Protein AF-A0A7J4QV18-F1 (afdb_monomer)

Nearest PDB structures (foldseek):
  6n0a-assembly2_B  TM=4.875E-01  e=1.763E+00  Streptococcus pyogenes
  4hpk-assembly1_B  TM=3.446E-01  e=7.346E-01  Hathewaya histolytica
  8f70-assembly1_A  TM=4.563E-01  e=3.105E+00  Streptococcus pyogenes
  6s0f-assembly1_B  TM=2.489E-01  e=6.628E-01  uncultured bacterium pG7
  6p1g-assembly2_B  TM=2.382E-01  e=7.735E-01  Methylosinus trichosporium OB3b

Sequence (267 aa):
MRVNTTLVALMMITTVLLSPAALAEAQNDGSTQTITNSETWSSDASLDGDVIISDGGVLTIDGIISVETGSTITIQEGGNLVLNSELNSADLTNELFMEVYNGTTIQPYFNGLTDTGTMRINMAKEYFSSMEVNVSVGGTNITWTGEDYIDYSVEFQDAAIDVNFSGFWLFPVWIDSIQAFDSNGVIYTLDADEWIHSNGVLKTEETGAAFTINVEGELNSIGGTISGADISCSGSCSFENSTLSWSAPINVNDGAMLAMETSIING

Foldseek 3Di:
DPDPPVVVVVVVVVVVVPDPDPADAADDDQEEDEFAEEHEHQEEEEHHHEYEFDAHGEYEYNYAYAYAFAYEYEAAANGEYEYAEEAAHNPDDPQKKKWADAFKKKWDFDAPDAAWWKKKWFWPDADAQQQFKWKDWPNDTDTDRRDRMDIDTDGHDRGTIIIHIHDDDDDIIITRWMWTQHPVRDIDIDGPPRIDMDRIDMDDPDPAARYEYHANYYYHYACYEYERYAAEFNAEYAHAVYEYANYDDHHYDPPYYYYYHVYYYHD

Structure (mmCIF, N/CA/C/O backbone):
data_AF-A0A7J4QV18-F1
#
_entry.id   AF-A0A7J4QV18-F1
#
loop_
_atom_site.group_PDB
_atom_site.id
_atom_site.type_symbol
_atom_site.label_atom_id
_atom_site.label_alt_id
_atom_site.label_comp_id
_atom_site.label_asym_id
_atom_site.label_entity_id
_atom_site.label_seq_id
_atom_site.pdbx_PDB_ins_code
_atom_site.Cartn_x
_atom_site.Cartn_y
_atom_site.Cartn_z
_atom_site.occupancy
_atom_site.B_iso_or_equiv
_atom_site.auth_seq_id
_atom_site.auth_comp_id
_atom_site.auth_asym_id
_atom_site.auth_atom_id
_atom_site.pdbx_PDB_model_num
ATOM 1 N N . MET A 1 1 ? -68.434 22.721 13.806 1.00 46.19 1 MET A N 1
ATOM 2 C CA . MET A 1 1 ? -67.480 21.654 13.437 1.00 46.19 1 MET A CA 1
ATOM 3 C C . MET A 1 1 ? -66.446 21.535 14.545 1.00 46.19 1 MET A C 1
ATOM 5 O O . MET A 1 1 ? -65.623 22.426 14.682 1.00 46.19 1 MET A O 1
ATOM 9 N N . ARG A 1 2 ? -66.542 20.508 15.398 1.00 50.12 2 ARG A N 1
ATOM 10 C CA . ARG A 1 2 ? -65.481 20.167 16.356 1.00 50.12 2 ARG A CA 1
ATOM 11 C C . ARG A 1 2 ? -64.507 19.260 15.612 1.00 50.12 2 ARG A C 1
ATOM 13 O O . ARG A 1 2 ? -64.879 18.148 15.258 1.00 50.12 2 ARG A O 1
ATOM 20 N N . VAL A 1 3 ? -63.320 19.767 15.297 1.00 49.97 3 VAL A N 1
ATOM 21 C CA . VAL A 1 3 ? -62.236 18.945 14.752 1.00 49.97 3 VAL A CA 1
ATOM 22 C C . VAL A 1 3 ? -61.854 17.948 15.848 1.00 49.97 3 VAL A C 1
ATOM 24 O O . VAL A 1 3 ? -61.528 18.361 16.960 1.00 49.97 3 VAL A O 1
ATOM 27 N N . ASN A 1 4 ? -61.987 16.650 15.566 1.00 50.72 4 ASN A N 1
ATOM 28 C CA . ASN A 1 4 ? -61.616 15.569 16.480 1.00 50.72 4 ASN A CA 1
ATOM 29 C C . ASN A 1 4 ? -60.098 15.609 16.707 1.00 50.72 4 ASN A C 1
ATOM 31 O O . ASN A 1 4 ? -59.326 15.049 15.931 1.00 50.72 4 ASN A O 1
ATOM 35 N N . THR A 1 5 ? -59.676 16.267 17.783 1.00 56.72 5 THR A N 1
ATOM 36 C CA . THR A 1 5 ? -58.284 16.339 18.256 1.00 56.72 5 THR A CA 1
ATOM 37 C C . THR A 1 5 ? -57.665 14.959 18.496 1.00 56.72 5 THR A C 1
ATOM 39 O O . THR A 1 5 ? -56.456 14.796 18.374 1.00 56.72 5 THR A O 1
ATOM 42 N N . THR A 1 6 ? -58.490 13.940 18.748 1.00 56.38 6 THR A N 1
ATOM 43 C CA . THR A 1 6 ? -58.079 12.537 18.886 1.00 56.38 6 THR A CA 1
ATOM 44 C C . THR A 1 6 ? -57.577 11.909 17.584 1.00 56.38 6 THR A C 1
ATOM 46 O O . THR A 1 6 ? -56.671 11.084 17.630 1.00 56.38 6 THR A O 1
ATOM 49 N N . LEU A 1 7 ? -58.108 12.309 16.424 1.00 55.25 7 LEU A N 1
ATOM 50 C CA . LEU A 1 7 ? -57.693 11.751 15.132 1.00 55.25 7 LEU A CA 1
ATOM 51 C C . LEU A 1 7 ? -56.330 12.310 14.692 1.00 55.25 7 LEU A C 1
ATOM 53 O O . LEU A 1 7 ? -55.505 11.57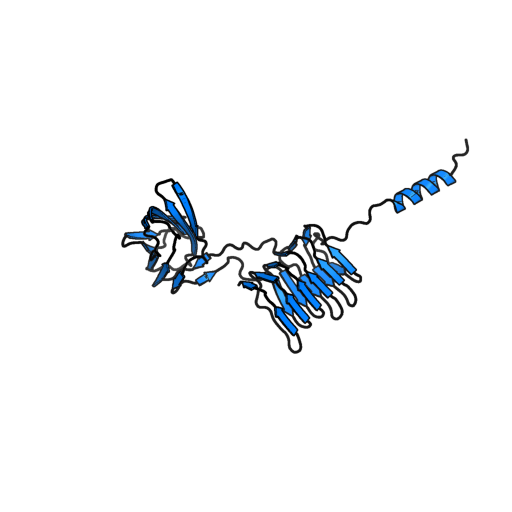5 14.164 1.00 55.25 7 LEU A O 1
ATOM 57 N N . VAL A 1 8 ? -56.073 13.592 14.976 1.00 59.34 8 VAL A N 1
ATOM 58 C CA . VAL A 1 8 ? -54.789 14.255 14.685 1.00 59.34 8 VAL A CA 1
ATOM 59 C C . VAL A 1 8 ? -53.670 13.715 15.583 1.00 59.34 8 VAL A C 1
ATOM 61 O O . VAL A 1 8 ? -52.565 13.479 15.104 1.00 59.34 8 VAL A O 1
ATOM 64 N N . ALA A 1 9 ? -53.963 13.446 16.862 1.00 57.84 9 ALA A N 1
ATOM 65 C CA . ALA A 1 9 ? -53.002 12.844 17.787 1.00 57.84 9 ALA A CA 1
ATOM 66 C C . ALA A 1 9 ? -52.622 11.404 17.389 1.00 57.84 9 ALA A C 1
ATOM 68 O O . ALA A 1 9 ? -51.450 11.046 17.449 1.00 57.84 9 ALA A O 1
ATOM 69 N N . LEU A 1 10 ? -53.584 10.595 16.924 1.00 55.88 10 LEU A N 1
ATOM 70 C CA . LEU A 1 10 ? -53.313 9.228 16.466 1.00 55.88 10 LEU A CA 1
ATOM 71 C C . LEU A 1 10 ? -52.474 9.208 15.173 1.00 55.88 10 LEU A C 1
ATOM 73 O O . LEU A 1 10 ? -51.576 8.381 15.051 1.00 55.88 10 LEU A O 1
ATOM 77 N N . MET A 1 11 ? -52.713 10.151 14.252 1.00 56.50 11 MET A N 1
ATOM 78 C CA . MET A 1 11 ? -51.957 10.273 12.996 1.00 56.50 11 MET A CA 1
ATOM 79 C C . MET A 1 11 ? -50.500 10.722 13.211 1.00 56.50 11 MET A C 1
ATOM 81 O O . MET A 1 11 ? -49.610 10.232 12.518 1.00 56.50 11 MET A O 1
ATOM 85 N N . MET A 1 12 ? -50.234 11.597 14.192 1.00 58.03 12 MET A N 1
ATOM 86 C CA . MET A 1 12 ? -48.862 12.007 14.540 1.00 58.03 12 MET A CA 1
ATOM 87 C C . MET A 1 12 ? -48.058 10.902 15.244 1.00 58.03 12 MET A C 1
ATOM 89 O O . MET A 1 12 ? -46.851 10.797 15.039 1.00 58.03 12 MET A O 1
ATOM 93 N N . ILE A 1 13 ? -48.709 10.053 16.047 1.00 57.62 13 ILE A N 1
ATOM 94 C CA . ILE A 1 13 ? -48.037 8.915 16.696 1.00 57.62 13 ILE A CA 1
ATOM 95 C C . ILE A 1 13 ? -47.645 7.859 15.652 1.00 57.62 13 ILE A C 1
ATOM 97 O O . ILE A 1 13 ? -46.561 7.288 15.736 1.00 57.62 13 ILE A O 1
ATOM 101 N N . THR A 1 14 ? -48.466 7.645 14.616 1.00 54.81 14 THR A N 1
ATOM 102 C CA . THR A 1 14 ? -48.121 6.714 13.530 1.00 54.81 14 THR A CA 1
ATOM 103 C C . THR A 1 14 ? -46.955 7.187 12.662 1.00 54.81 14 THR A C 1
ATOM 105 O O . THR A 1 14 ? -46.192 6.346 12.205 1.00 54.81 14 THR A O 1
ATOM 108 N N . THR A 1 15 ? -46.749 8.496 12.466 1.00 52.00 15 THR A N 1
ATOM 109 C CA . THR A 1 15 ? -45.611 9.004 11.672 1.00 52.00 15 THR A CA 1
ATOM 110 C C . THR A 1 15 ? -44.257 8.854 12.370 1.00 52.00 15 THR A C 1
ATOM 112 O O . THR A 1 15 ? -43.258 8.684 11.685 1.00 52.00 15 THR A O 1
ATOM 115 N N . VAL A 1 16 ? -44.213 8.859 13.710 1.00 54.66 16 VAL A N 1
ATOM 116 C CA . VAL A 1 16 ? -42.974 8.609 14.482 1.00 54.66 16 VAL A CA 1
ATOM 117 C C . VAL A 1 16 ? -42.642 7.112 14.550 1.00 54.66 16 VAL A C 1
ATOM 119 O O . VAL A 1 16 ? -41.484 6.739 14.646 1.00 54.66 16 VAL A O 1
ATOM 122 N N . LEU A 1 17 ? -43.646 6.236 14.450 1.00 51.41 17 LEU A N 1
ATOM 123 C CA . LEU A 1 17 ? -43.453 4.779 14.428 1.00 51.41 17 LEU A CA 1
ATOM 124 C C . LEU A 1 17 ? -43.091 4.224 13.037 1.00 51.41 17 LEU A C 1
ATOM 126 O O . LEU A 1 17 ? -42.827 3.032 12.911 1.00 51.41 17 LEU A O 1
ATOM 130 N N . LEU A 1 18 ? -43.120 5.068 12.000 1.00 47.12 18 LEU A N 1
ATOM 131 C CA . LEU A 1 18 ? -42.848 4.714 10.600 1.00 47.12 18 LEU A CA 1
ATOM 132 C C . LEU A 1 18 ? -41.577 5.376 10.050 1.00 47.12 18 LEU A C 1
ATOM 134 O O . LEU A 1 18 ? -41.295 5.225 8.861 1.00 47.12 18 LEU A O 1
ATOM 138 N N . SER A 1 19 ? -40.807 6.100 10.871 1.00 48.62 19 SER A N 1
ATOM 139 C CA . SER A 1 19 ? -39.441 6.449 10.482 1.00 48.62 19 SER A CA 1
ATOM 140 C C . SER A 1 19 ? -38.662 5.141 10.326 1.00 48.62 19 SER A C 1
ATOM 142 O O . SER A 1 19 ? -38.640 4.362 11.286 1.00 48.62 19 SER A O 1
ATOM 144 N N . PRO A 1 20 ? -38.072 4.856 9.149 1.00 49.19 20 PRO A N 1
ATOM 145 C CA . PRO A 1 20 ? -37.177 3.717 9.022 1.00 49.19 20 PRO A CA 1
ATOM 146 C C . PRO A 1 20 ? -36.120 3.851 10.116 1.00 49.19 20 PRO A C 1
ATOM 148 O O . PRO A 1 20 ? -35.627 4.955 10.357 1.00 49.19 20 PRO A O 1
ATOM 151 N N . ALA A 1 21 ? -35.837 2.759 10.829 1.00 53.53 21 ALA A N 1
ATOM 152 C CA . ALA A 1 21 ? -34.665 2.726 11.688 1.00 53.53 21 ALA A CA 1
ATOM 153 C C . ALA A 1 21 ? -33.489 3.143 10.802 1.00 53.53 21 ALA A C 1
ATOM 155 O O . ALA A 1 21 ? -33.268 2.511 9.767 1.00 53.53 21 ALA A O 1
ATOM 156 N N . ALA A 1 22 ? -32.832 4.255 11.142 1.00 59.25 22 ALA A N 1
ATOM 157 C CA . ALA A 1 22 ? -31.571 4.586 10.507 1.00 59.25 22 ALA A CA 1
ATOM 158 C C . ALA A 1 22 ? -30.684 3.357 10.708 1.00 59.25 22 ALA A C 1
ATOM 160 O O . ALA A 1 22 ? -30.548 2.874 11.837 1.00 59.25 22 ALA A O 1
ATOM 161 N N . LEU A 1 23 ? -30.221 2.777 9.604 1.00 69.62 23 LEU A N 1
ATOM 162 C CA . LEU A 1 23 ? -29.219 1.736 9.692 1.00 69.62 23 LEU A CA 1
ATOM 163 C C . LEU A 1 23 ? -27.990 2.386 10.316 1.00 69.62 23 LEU A C 1
ATOM 165 O O . LEU A 1 23 ? -27.673 3.536 10.024 1.00 69.62 23 LEU A O 1
ATOM 169 N N . ALA A 1 24 ? -27.371 1.660 11.227 1.00 83.81 24 ALA A N 1
ATOM 170 C CA . ALA A 1 24 ? -26.070 2.021 11.730 1.00 83.81 24 ALA A CA 1
ATOM 171 C C . ALA A 1 24 ? -25.072 2.103 10.569 1.00 83.81 24 ALA A C 1
ATOM 173 O O . ALA A 1 24 ? -25.004 1.186 9.748 1.00 83.81 24 ALA A O 1
ATOM 174 N N . GLU A 1 25 ? -24.321 3.193 10.506 1.00 90.00 25 GLU A N 1
ATOM 175 C CA . GLU A 1 25 ? -23.337 3.465 9.463 1.00 90.00 25 GLU A CA 1
ATOM 176 C C . GLU A 1 25 ? -22.122 4.165 10.073 1.00 90.00 25 GLU A C 1
ATOM 178 O O . GLU A 1 25 ? -22.224 4.754 11.152 1.00 90.00 25 GLU A O 1
ATOM 183 N N . ALA A 1 26 ? -20.984 4.077 9.384 1.00 93.38 26 ALA A N 1
ATOM 184 C CA . ALA A 1 26 ? -19.772 4.782 9.775 1.00 93.38 26 ALA A CA 1
ATOM 185 C C . ALA A 1 26 ? -20.003 6.300 9.762 1.00 93.38 26 ALA A C 1
ATOM 187 O O . ALA A 1 26 ? -20.619 6.833 8.833 1.00 93.38 26 ALA A O 1
ATOM 188 N N . GLN A 1 27 ? -19.507 7.006 10.781 1.00 92.81 27 GLN A N 1
ATOM 189 C CA . GLN A 1 27 ? -19.569 8.464 10.808 1.00 92.81 27 GLN A CA 1
ATOM 190 C C . GLN A 1 27 ? -18.538 9.084 9.857 1.00 92.81 27 GLN A C 1
ATOM 192 O O . GLN A 1 27 ? -17.404 8.628 9.770 1.00 92.81 27 GLN A O 1
ATOM 197 N N . ASN A 1 28 ? -18.920 10.162 9.176 1.00 94.12 28 ASN A N 1
ATOM 198 C CA . ASN A 1 28 ? -18.072 10.850 8.200 1.00 94.12 28 ASN A CA 1
ATOM 199 C C . ASN A 1 28 ? -18.075 12.371 8.413 1.00 94.12 28 ASN A C 1
ATOM 201 O O . ASN A 1 28 ? -18.301 13.151 7.487 1.00 94.12 28 ASN A O 1
ATOM 205 N N . ASP A 1 29 ? -17.971 12.797 9.668 1.00 93.31 29 ASP A N 1
ATOM 206 C CA . ASP A 1 29 ? -18.077 14.204 10.065 1.00 93.31 29 ASP A CA 1
ATOM 207 C C . ASP A 1 29 ? -16.916 14.683 10.952 1.00 93.31 29 ASP A C 1
ATOM 209 O O . ASP A 1 29 ? -16.986 15.774 11.529 1.00 93.31 29 ASP A O 1
ATOM 213 N N . GLY A 1 30 ? -15.860 13.874 11.068 1.00 93.88 30 GLY A N 1
ATOM 214 C CA . GLY A 1 30 ? -14.683 14.122 11.897 1.00 93.88 30 GLY A CA 1
ATOM 215 C C . GLY A 1 30 ? -14.943 13.965 13.398 1.00 93.88 30 GLY A C 1
ATOM 216 O O . GLY A 1 30 ? -14.099 14.346 14.212 1.00 93.88 30 GLY A O 1
ATOM 217 N N . SER A 1 31 ? -16.124 13.480 13.799 1.00 95.69 31 SER A N 1
ATOM 218 C CA . SER A 1 31 ? -16.497 13.335 15.207 1.00 95.69 31 SER A CA 1
ATOM 219 C C . SER A 1 31 ? -16.129 11.965 15.784 1.00 95.69 31 SER A C 1
ATOM 221 O O . SER A 1 31 ? -15.666 11.062 15.088 1.00 95.69 31 SER A O 1
ATOM 223 N N . THR A 1 32 ? -16.325 11.811 17.096 1.00 97.25 32 THR A N 1
ATOM 224 C CA . THR A 1 32 ? -16.152 10.526 17.778 1.00 97.25 32 THR A CA 1
ATOM 225 C C . THR A 1 32 ? -17.488 9.792 17.898 1.00 97.25 32 THR A C 1
ATOM 227 O O . THR A 1 32 ? -18.391 10.268 18.594 1.00 97.25 32 THR A O 1
ATOM 230 N N . GLN A 1 33 ? -17.594 8.596 17.320 1.00 96.19 33 GLN A N 1
ATOM 231 C CA . GLN A 1 33 ? -18.690 7.659 17.569 1.00 96.19 33 GLN A CA 1
ATOM 232 C C . GLN A 1 33 ? -18.306 6.673 18.678 1.00 96.19 33 GLN A C 1
ATOM 234 O O . GLN A 1 33 ? -17.225 6.089 18.675 1.00 96.19 33 GLN A O 1
ATOM 239 N N . THR A 1 34 ? -19.200 6.459 19.649 1.00 97.31 34 THR A N 1
ATOM 240 C CA . THR A 1 34 ? -19.006 5.454 20.707 1.00 97.31 34 THR A CA 1
ATOM 241 C C . THR A 1 34 ? -20.029 4.331 20.587 1.00 97.31 34 THR A C 1
ATOM 243 O O . THR A 1 34 ? -21.231 4.547 20.754 1.00 97.31 34 THR A O 1
ATOM 246 N N . ILE A 1 35 ? -19.535 3.118 20.361 1.00 96.81 35 ILE A N 1
ATOM 247 C CA . ILE A 1 35 ? -20.303 1.883 20.245 1.00 96.81 35 ILE A CA 1
ATOM 248 C C . ILE A 1 35 ? -20.383 1.233 21.630 1.00 96.81 35 ILE A C 1
ATOM 250 O O . ILE A 1 35 ? -19.407 0.693 22.146 1.00 96.81 35 ILE A O 1
ATOM 254 N N . THR A 1 36 ? -21.561 1.311 22.252 1.00 95.88 36 THR A N 1
ATOM 255 C CA . THR A 1 36 ? -21.836 0.747 23.595 1.00 95.88 36 THR A CA 1
ATOM 256 C C . THR A 1 36 ? -22.730 -0.494 23.563 1.00 95.88 36 THR A C 1
ATOM 258 O O . THR A 1 36 ? -22.958 -1.119 24.592 1.00 95.88 36 THR A O 1
ATOM 261 N N . ASN A 1 37 ? -23.265 -0.840 22.391 1.00 94.31 37 ASN A N 1
ATOM 262 C CA . ASN A 1 37 ? -24.093 -2.020 22.143 1.00 94.31 37 ASN A CA 1
ATOM 263 C C . ASN A 1 37 ? -23.684 -2.639 20.800 1.00 94.31 37 ASN A C 1
ATOM 265 O O . ASN A 1 37 ? -22.829 -2.094 20.110 1.00 94.31 37 ASN A O 1
ATOM 269 N N . SER A 1 38 ? -24.297 -3.761 20.421 1.00 94.75 38 SER A N 1
ATOM 270 C CA . SER A 1 38 ? -24.048 -4.370 19.114 1.00 94.75 38 SER A CA 1
ATOM 271 C C . SER A 1 38 ? -24.562 -3.499 17.965 1.00 94.75 38 SER A C 1
ATOM 273 O O . SER A 1 38 ? -25.736 -3.125 17.941 1.00 94.75 38 SER A O 1
ATOM 275 N N . GLU A 1 39 ? -23.684 -3.233 17.006 1.00 95.12 39 GLU A N 1
ATOM 276 C CA . GLU A 1 39 ? -23.916 -2.418 15.822 1.00 95.12 39 GLU A CA 1
ATOM 277 C C . GLU A 1 39 ? -23.316 -3.103 14.583 1.00 95.12 39 GLU A C 1
ATOM 279 O O . GLU A 1 39 ? -22.302 -3.796 14.680 1.00 95.12 39 GLU A O 1
ATOM 284 N N . THR A 1 40 ? -23.942 -2.933 13.415 1.00 96.50 40 THR A N 1
ATOM 285 C CA . THR A 1 40 ? -23.452 -3.506 12.153 1.00 96.50 40 THR A CA 1
ATOM 286 C C . THR A 1 40 ? -23.446 -2.458 11.052 1.00 96.50 40 THR A C 1
ATOM 288 O O . THR A 1 40 ? -24.500 -1.916 10.720 1.00 96.50 40 THR A O 1
ATOM 291 N N . TRP A 1 41 ? -22.278 -2.228 10.454 1.00 96.62 41 TRP A N 1
ATOM 292 C CA . TRP A 1 41 ? -22.096 -1.393 9.269 1.00 96.62 41 TRP A CA 1
ATOM 293 C C . TRP A 1 41 ? -22.076 -2.285 8.035 1.00 96.62 41 TRP A C 1
ATOM 295 O O . TRP A 1 41 ? -21.112 -3.004 7.785 1.00 96.62 41 TRP A O 1
ATOM 305 N N . SER A 1 42 ? -23.183 -2.280 7.294 1.00 95.06 42 SER A N 1
ATOM 306 C CA . SER A 1 42 ? -23.420 -3.211 6.176 1.00 95.06 42 SER A CA 1
ATOM 307 C C . SER A 1 42 ? -23.365 -2.566 4.795 1.00 95.06 42 SER A C 1
ATOM 309 O O . SER A 1 42 ? -23.418 -3.269 3.790 1.00 95.06 42 SER A O 1
ATOM 311 N N . SER A 1 43 ? -23.288 -1.239 4.733 1.00 93.44 43 SER A N 1
ATOM 312 C CA . SER A 1 43 ? -23.153 -0.481 3.495 1.00 93.44 43 SER A CA 1
ATOM 313 C C . SER A 1 43 ? -21.740 0.049 3.345 1.00 93.44 43 SER A C 1
ATOM 315 O O . SER A 1 43 ? -21.118 0.427 4.337 1.00 93.44 43 SER A O 1
ATOM 317 N N . ASP A 1 44 ? -21.289 0.145 2.099 1.00 94.81 44 ASP A N 1
ATOM 318 C CA . ASP A 1 44 ? -20.058 0.852 1.776 1.00 94.81 44 ASP A CA 1
ATOM 319 C C . ASP A 1 44 ? -20.179 2.316 2.214 1.00 94.81 44 ASP A C 1
ATOM 321 O O . ASP A 1 44 ? -21.195 2.972 1.951 1.00 94.81 44 ASP A O 1
ATOM 325 N N . ALA A 1 45 ? -19.163 2.813 2.912 1.00 95.00 45 ALA A N 1
ATOM 326 C CA . ALA A 1 45 ? -19.175 4.139 3.516 1.00 95.00 45 ALA A CA 1
ATOM 327 C C . ALA A 1 45 ? -17.753 4.682 3.679 1.00 95.00 45 ALA A C 1
ATOM 329 O O . ALA A 1 45 ? -16.773 3.944 3.581 1.00 95.00 45 ALA A O 1
ATOM 330 N N . SER A 1 46 ? -17.646 5.980 3.952 1.00 95.00 46 SER A N 1
ATOM 331 C CA . SER A 1 46 ? -16.407 6.572 4.445 1.00 95.00 46 SER A CA 1
ATOM 332 C C . SER A 1 46 ? -16.479 6.792 5.954 1.00 95.00 46 SER A C 1
ATOM 334 O O . SER A 1 46 ? -17.556 7.023 6.506 1.00 95.00 46 SER A O 1
ATOM 336 N N . LEU A 1 47 ? -15.328 6.687 6.607 1.00 96.94 47 LEU A N 1
ATOM 337 C CA . LEU A 1 47 ? -15.128 6.931 8.026 1.00 96.94 47 LEU A CA 1
ATOM 338 C C . LEU A 1 47 ? -14.187 8.129 8.183 1.00 96.94 47 LEU A C 1
ATOM 340 O O . LEU A 1 47 ? -13.014 8.020 7.843 1.00 96.94 47 LEU A O 1
ATOM 344 N N . ASP A 1 48 ? -14.693 9.231 8.734 1.00 96.75 48 ASP A N 1
ATOM 345 C CA . ASP A 1 48 ? -13.913 10.421 9.101 1.00 96.75 48 ASP A CA 1
ATOM 346 C C . ASP A 1 48 ? -14.135 10.706 10.587 1.00 96.75 48 ASP A C 1
ATOM 348 O O . ASP A 1 48 ? -15.235 11.102 10.995 1.00 96.75 48 ASP A O 1
ATOM 352 N N . GLY A 1 49 ? -13.103 10.467 11.396 1.00 95.81 49 GLY A N 1
ATOM 353 C CA . GLY A 1 49 ? -13.107 10.692 12.838 1.00 95.81 49 GLY A CA 1
ATOM 354 C C . GLY A 1 49 ? -12.772 9.444 13.656 1.00 95.81 49 GLY A C 1
ATOM 355 O O . GLY A 1 49 ? -12.155 8.494 13.180 1.00 95.81 49 GLY A O 1
ATOM 356 N N . ASP A 1 50 ? -13.182 9.442 14.923 1.00 98.12 50 ASP A N 1
ATOM 357 C CA . ASP A 1 50 ? -12.778 8.409 15.881 1.00 98.12 50 ASP A CA 1
ATOM 358 C C . ASP A 1 50 ? -13.918 7.442 16.201 1.00 98.12 50 ASP A C 1
ATOM 360 O O . ASP A 1 50 ? -15.049 7.844 16.458 1.00 98.12 50 ASP A O 1
ATOM 364 N N . VAL A 1 51 ? -13.617 6.153 16.288 1.00 98.31 51 VAL A N 1
ATOM 365 C CA . VAL A 1 51 ? -14.555 5.119 16.732 1.00 98.31 51 VAL A CA 1
ATOM 366 C C . VAL A 1 51 ? -14.048 4.535 18.037 1.00 98.31 51 VAL A C 1
ATOM 368 O O . VAL A 1 51 ? -12.910 4.080 18.123 1.00 98.31 51 VAL A O 1
ATOM 371 N N . ILE A 1 52 ? -14.898 4.507 19.058 1.00 98.56 52 ILE A N 1
ATOM 372 C CA . ILE A 1 52 ? -14.608 3.853 20.335 1.00 98.56 52 ILE A CA 1
ATOM 373 C C . ILE A 1 52 ? -15.604 2.719 20.531 1.00 98.56 52 ILE A C 1
ATOM 375 O O . ILE A 1 52 ? -16.796 2.963 20.700 1.00 98.56 52 ILE A O 1
ATOM 379 N N . ILE A 1 53 ? -15.119 1.484 20.554 1.00 98.56 53 ILE A N 1
ATOM 380 C CA . ILE A 1 53 ? -15.910 0.306 20.906 1.00 98.56 53 ILE A CA 1
ATOM 381 C C . ILE A 1 53 ? -15.667 0.035 22.386 1.00 98.56 53 ILE A C 1
ATOM 383 O O . ILE A 1 53 ? -14.578 -0.377 22.783 1.00 98.56 53 ILE A O 1
ATOM 387 N N . SER A 1 54 ? -16.666 0.352 23.206 1.00 98.25 54 SER A N 1
ATOM 388 C CA . SER A 1 54 ? -16.584 0.250 24.663 1.00 98.25 54 SER A CA 1
ATOM 389 C C . SER A 1 54 ? -16.805 -1.176 25.165 1.00 98.25 54 SER A C 1
ATOM 391 O O . SER A 1 54 ? -17.233 -2.047 24.412 1.00 98.25 54 SER A O 1
ATOM 393 N N . ASP A 1 55 ? -16.561 -1.395 26.459 1.00 97.56 55 ASP A N 1
ATOM 394 C CA . ASP A 1 55 ? -16.876 -2.650 27.156 1.00 97.56 55 ASP A CA 1
ATOM 395 C C . ASP A 1 55 ? -18.317 -3.117 26.869 1.00 97.56 55 ASP A C 1
ATOM 397 O O . ASP A 1 55 ? -19.282 -2.364 27.043 1.00 97.56 55 ASP A O 1
ATOM 401 N N . GLY A 1 56 ? -18.454 -4.354 26.383 1.00 94.88 56 GLY A N 1
ATOM 402 C CA . GLY A 1 56 ? -19.721 -4.959 25.962 1.00 94.88 56 GLY A CA 1
ATOM 403 C C . GLY A 1 56 ? -20.253 -4.485 24.602 1.00 94.88 56 GLY A C 1
ATOM 404 O O . GLY A 1 56 ? -21.241 -5.036 24.110 1.00 94.88 56 GLY A O 1
ATOM 405 N N . GLY A 1 57 ? -19.612 -3.493 23.981 1.00 97.38 57 GLY A N 1
ATOM 406 C CA . GLY A 1 57 ? -19.884 -3.044 22.621 1.00 97.38 57 GLY A CA 1
ATOM 407 C C . GLY A 1 57 ? -19.354 -4.036 21.588 1.00 97.38 57 GLY A C 1
ATOM 408 O O . GLY A 1 57 ? -18.282 -4.620 21.753 1.00 97.38 57 GLY A O 1
ATOM 409 N N . VAL A 1 58 ? -20.107 -4.218 20.503 1.00 98.06 58 VAL A N 1
ATOM 410 C CA . VAL A 1 58 ? -19.688 -5.060 19.376 1.00 98.06 58 VAL A CA 1
ATOM 411 C C . VAL A 1 58 ? -19.933 -4.293 18.092 1.00 98.06 58 VAL A C 1
ATOM 413 O O . VAL A 1 58 ? -21.080 -3.977 17.794 1.00 98.06 58 VAL A O 1
ATOM 416 N N . LEU A 1 59 ? -18.884 -4.020 17.326 1.00 98.12 59 LEU A N 1
ATOM 417 C CA . LEU A 1 59 ? -19.019 -3.486 15.976 1.00 98.12 59 LEU A CA 1
ATOM 418 C C . LEU A 1 59 ? -18.763 -4.608 14.972 1.00 98.12 59 LEU A C 1
ATOM 420 O O . LEU A 1 59 ? -17.739 -5.280 15.039 1.00 98.12 59 LEU A O 1
ATOM 424 N N . THR A 1 60 ? -19.694 -4.822 14.049 1.00 98.06 60 THR A N 1
ATOM 425 C CA . THR A 1 60 ? -19.509 -5.714 12.898 1.00 98.06 60 THR A CA 1
ATOM 426 C C . THR A 1 60 ? -19.447 -4.889 11.620 1.00 98.06 60 THR A C 1
ATOM 428 O O . THR A 1 60 ? -20.367 -4.124 11.343 1.00 98.06 60 THR A O 1
ATOM 431 N N . ILE A 1 61 ? -18.379 -5.043 10.845 1.00 97.88 61 ILE A N 1
ATOM 432 C CA . ILE A 1 61 ? -18.193 -4.368 9.559 1.00 97.88 61 ILE A CA 1
ATOM 433 C C . ILE A 1 61 ? -18.331 -5.405 8.444 1.00 97.88 61 ILE A C 1
ATOM 435 O O . ILE A 1 61 ? -17.453 -6.251 8.255 1.00 97.88 61 ILE A O 1
ATOM 439 N N . ASP A 1 62 ? -19.445 -5.311 7.721 1.00 96.88 62 ASP A N 1
ATOM 440 C CA . ASP A 1 62 ? -19.786 -6.147 6.565 1.00 96.88 62 ASP A CA 1
ATOM 441 C C . ASP A 1 62 ? -19.687 -5.376 5.233 1.00 96.88 62 ASP A C 1
ATOM 443 O O . ASP A 1 62 ? -19.683 -6.000 4.176 1.00 96.88 62 ASP A O 1
ATOM 447 N N . GLY A 1 63 ? -19.640 -4.038 5.272 1.00 94.50 63 GLY A N 1
ATOM 448 C CA . GLY A 1 63 ? -19.429 -3.177 4.101 1.00 94.50 63 GLY A CA 1
ATOM 449 C C . GLY A 1 63 ? -17.961 -2.802 3.880 1.00 94.50 63 GLY A C 1
ATOM 450 O O . GLY A 1 63 ? -17.115 -3.024 4.748 1.00 94.50 63 GLY A O 1
ATOM 451 N N . ILE A 1 64 ? -17.660 -2.200 2.727 1.00 95.75 64 ILE A N 1
ATOM 452 C CA . ILE A 1 64 ? -16.338 -1.631 2.428 1.00 95.75 64 ILE A CA 1
ATOM 453 C C . ILE A 1 64 ? -16.248 -0.236 3.049 1.00 95.75 64 ILE A C 1
ATOM 455 O O . ILE A 1 64 ? -16.983 0.674 2.661 1.00 95.75 64 ILE A O 1
ATOM 459 N N . ILE A 1 65 ? -15.339 -0.053 4.006 1.00 97.12 65 ILE A N 1
ATOM 460 C CA . ILE A 1 65 ? -15.158 1.218 4.710 1.00 97.12 65 ILE A CA 1
ATOM 461 C C . ILE A 1 65 ? -13.855 1.886 4.269 1.00 97.12 65 ILE A C 1
ATOM 463 O O . ILE A 1 65 ? -12.773 1.325 4.442 1.00 97.12 65 ILE A O 1
ATOM 467 N N . SER A 1 66 ? -13.979 3.096 3.723 1.00 95.19 66 SER A N 1
ATOM 468 C CA . SER A 1 66 ? -12.867 3.976 3.349 1.00 95.19 66 SER A CA 1
ATOM 469 C C . SER A 1 66 ? -12.559 4.936 4.500 1.00 95.19 66 SER A C 1
ATOM 471 O O . SER A 1 66 ? -13.375 5.794 4.818 1.00 95.19 66 SER A O 1
ATOM 473 N N . VAL A 1 67 ? -11.415 4.789 5.154 1.00 95.81 67 VAL A N 1
ATOM 474 C CA . VAL A 1 67 ? -11.040 5.511 6.372 1.00 95.81 67 VAL A CA 1
ATOM 475 C C . VAL A 1 67 ? -10.156 6.703 6.029 1.00 95.81 67 VAL A C 1
ATOM 477 O O . VAL A 1 67 ? -9.061 6.532 5.499 1.00 95.81 67 VAL A O 1
ATOM 480 N N . GLU A 1 68 ? -10.618 7.903 6.358 1.00 94.38 68 GLU A N 1
ATOM 481 C CA . GLU A 1 68 ? -9.877 9.143 6.146 1.00 94.38 68 GLU A CA 1
ATOM 482 C C . GLU A 1 68 ? -8.624 9.209 7.026 1.00 94.38 68 GLU A C 1
ATOM 484 O O . GLU A 1 68 ? -8.607 8.743 8.176 1.00 94.38 68 GLU A O 1
ATOM 489 N N . THR A 1 69 ? -7.579 9.841 6.493 1.00 91.12 69 THR A N 1
ATOM 490 C CA . THR A 1 69 ? -6.291 9.998 7.170 1.00 91.12 69 THR A CA 1
ATOM 491 C C . THR A 1 69 ? -6.436 10.682 8.534 1.00 91.12 69 THR A C 1
ATOM 493 O O . THR A 1 69 ? -7.040 11.744 8.675 1.00 91.12 69 THR A O 1
ATOM 496 N N . GLY A 1 70 ? -5.811 10.099 9.556 1.00 91.19 70 GLY A N 1
ATOM 497 C CA . GLY A 1 70 ? -5.819 10.581 10.938 1.00 91.19 70 GLY A CA 1
ATOM 498 C C . GLY A 1 70 ? -6.947 10.019 11.806 1.00 91.19 70 GLY A C 1
ATOM 499 O O . GLY A 1 70 ? -6.916 10.230 13.018 1.00 91.19 70 GLY A O 1
ATOM 500 N N . SER A 1 71 ? -7.894 9.280 11.224 1.00 96.38 71 SER A N 1
ATOM 501 C CA . SER A 1 71 ? -8.958 8.596 11.967 1.00 96.38 71 SER A CA 1
ATOM 502 C C . SER A 1 71 ? -8.404 7.496 12.881 1.00 96.38 71 SER A C 1
ATOM 504 O O . SER A 1 71 ? -7.362 6.886 12.609 1.00 96.38 71 SER A O 1
ATOM 506 N N . THR A 1 72 ? -9.116 7.205 13.972 1.00 97.44 72 THR A N 1
ATOM 507 C CA . THR A 1 72 ? -8.722 6.156 14.925 1.00 97.44 72 THR A CA 1
ATOM 508 C C . THR A 1 72 ? -9.876 5.221 15.248 1.00 97.44 72 THR A C 1
ATOM 510 O O . THR A 1 72 ? -10.969 5.659 15.585 1.00 97.44 72 THR A O 1
ATOM 513 N N . ILE A 1 73 ? -9.616 3.915 15.265 1.00 98.31 73 ILE A N 1
ATOM 514 C CA . ILE A 1 73 ? -10.530 2.912 15.819 1.00 98.31 73 ILE A CA 1
ATOM 515 C C . ILE A 1 73 ? -9.919 2.363 17.105 1.00 98.31 73 ILE A C 1
ATOM 517 O O . ILE A 1 73 ? -8.850 1.762 17.094 1.00 98.31 73 ILE A O 1
ATOM 521 N N . THR A 1 74 ? -10.594 2.568 18.231 1.00 98.56 74 THR A N 1
ATOM 522 C CA . THR A 1 74 ? -10.174 2.081 19.548 1.00 98.56 74 THR A CA 1
ATOM 523 C C . THR A 1 74 ? -11.154 1.037 20.054 1.00 98.56 74 THR A C 1
ATOM 525 O O . THR A 1 74 ? -12.318 1.338 20.311 1.00 98.56 74 THR A O 1
ATOM 528 N N . ILE A 1 75 ? -10.674 -0.186 20.248 1.00 98.62 75 ILE A N 1
ATOM 529 C CA . ILE A 1 75 ? -11.416 -1.277 20.875 1.00 98.62 75 ILE A CA 1
ATOM 530 C C . ILE A 1 75 ? -10.956 -1.355 22.325 1.00 98.62 75 ILE A C 1
ATOM 532 O O . ILE A 1 75 ? -9.852 -1.822 22.594 1.00 98.62 75 ILE A O 1
ATOM 536 N N . GLN A 1 76 ? -11.776 -0.872 23.253 1.00 98.31 76 GLN A N 1
ATOM 537 C CA . GLN A 1 76 ? -11.467 -0.906 24.684 1.00 98.31 76 GLN A CA 1
ATOM 538 C C . GLN A 1 76 ? -11.532 -2.339 25.223 1.00 98.31 76 GLN A C 1
ATOM 540 O O . GLN A 1 76 ? -12.134 -3.217 24.602 1.00 98.31 76 GLN A O 1
ATOM 545 N N . GLU A 1 77 ? -10.942 -2.578 26.397 1.00 97.19 77 GLU A N 1
ATOM 546 C CA . GLU A 1 77 ? -11.089 -3.853 27.109 1.00 97.19 77 GLU A CA 1
ATOM 547 C C . GLU A 1 77 ? -12.579 -4.247 27.216 1.00 97.19 77 GLU A C 1
ATOM 549 O O . GLU A 1 77 ? -13.426 -3.433 27.587 1.00 97.19 77 GLU A O 1
ATOM 554 N N . GLY A 1 78 ? -12.906 -5.489 26.841 1.00 96.25 78 GLY A N 1
ATOM 555 C CA . GLY A 1 78 ? -14.284 -6.000 26.795 1.00 96.25 78 GLY A CA 1
ATOM 556 C C . GLY A 1 78 ? -15.098 -5.612 25.550 1.00 96.25 78 GLY A C 1
ATOM 557 O O . GLY A 1 78 ? -16.204 -6.125 25.371 1.00 96.25 78 GLY A O 1
ATOM 558 N N . GLY A 1 79 ? -14.575 -4.741 24.683 1.00 98.25 79 GLY A N 1
ATOM 559 C CA . GLY A 1 79 ? -15.139 -4.435 23.366 1.00 98.25 79 GLY A CA 1
ATOM 560 C C . GLY A 1 79 ? -14.680 -5.419 22.284 1.00 98.25 79 GLY A C 1
ATOM 561 O O . GLY A 1 79 ? -13.627 -6.048 22.410 1.00 98.25 79 GLY A O 1
ATOM 562 N N . ASN A 1 80 ? -15.459 -5.540 21.204 1.00 98.44 80 ASN A N 1
ATOM 563 C CA . ASN A 1 80 ? -15.154 -6.441 20.086 1.00 98.44 80 ASN A CA 1
ATOM 564 C C . ASN A 1 80 ? -15.406 -5.783 18.716 1.00 98.44 80 ASN A C 1
ATOM 566 O O . ASN A 1 80 ? -16.501 -5.274 18.462 1.00 98.44 80 ASN A O 1
ATOM 570 N N . LEU A 1 81 ? -14.416 -5.837 17.825 1.00 98.38 81 LEU A N 1
ATOM 571 C CA . LEU A 1 81 ? -14.555 -5.523 16.403 1.00 98.38 81 LEU A CA 1
ATOM 572 C C . LEU A 1 81 ? -14.504 -6.811 15.579 1.00 98.38 81 LEU A C 1
ATOM 574 O O . LEU A 1 81 ? -13.504 -7.525 15.597 1.00 98.38 81 LEU A O 1
ATOM 578 N N . VAL A 1 82 ? -15.559 -7.064 14.807 1.00 98.31 82 VAL A N 1
ATOM 579 C CA . VAL A 1 82 ? -15.629 -8.142 13.816 1.00 98.31 82 VAL A CA 1
ATOM 580 C C . VAL A 1 82 ? -15.585 -7.531 12.417 1.00 98.31 82 VAL A C 1
ATOM 582 O O . VAL A 1 82 ? -16.487 -6.785 12.042 1.00 98.31 82 VAL A O 1
ATOM 585 N N . LEU A 1 83 ? -14.551 -7.845 11.643 1.00 98.06 83 LEU A N 1
ATOM 586 C CA . LEU A 1 83 ? -14.376 -7.389 10.266 1.00 98.06 83 LEU A CA 1
ATOM 587 C C . LEU A 1 83 ? -14.572 -8.562 9.301 1.00 98.06 83 LEU A C 1
ATOM 589 O O . LEU A 1 83 ? -13.749 -9.475 9.269 1.00 98.06 83 LEU A O 1
ATOM 593 N N . ASN A 1 84 ? -15.629 -8.501 8.493 1.00 97.44 84 ASN A N 1
ATOM 594 C CA . ASN A 1 84 ? -15.947 -9.507 7.472 1.00 97.44 84 ASN A CA 1
ATOM 595 C C . ASN A 1 84 ? -15.709 -9.002 6.037 1.00 97.44 84 ASN A C 1
ATOM 597 O O . ASN A 1 84 ? -15.803 -9.783 5.092 1.00 97.44 84 ASN A O 1
ATOM 601 N N . SER A 1 85 ? -15.443 -7.703 5.869 1.00 96.38 85 SER A N 1
ATOM 602 C CA . SER A 1 85 ? -15.201 -7.062 4.572 1.00 96.38 85 SER A CA 1
ATOM 603 C C . SER A 1 85 ? -13.930 -6.208 4.616 1.00 96.38 85 SER A C 1
ATOM 605 O O . SER A 1 85 ? -12.889 -6.692 5.056 1.00 96.38 85 SER A O 1
ATOM 607 N N . GLU A 1 86 ? -13.965 -4.960 4.152 1.00 95.50 86 GLU A N 1
ATOM 608 C CA . GLU A 1 86 ? -12.756 -4.174 3.915 1.00 95.50 86 GLU A CA 1
ATOM 609 C C . GLU A 1 86 ? -12.727 -2.922 4.787 1.00 95.50 86 GLU A C 1
ATOM 611 O O . GLU A 1 86 ? -13.736 -2.237 4.949 1.00 95.50 86 GLU A O 1
ATOM 616 N N . LEU A 1 87 ? -11.549 -2.626 5.323 1.00 95.06 87 LEU A N 1
ATOM 617 C CA . LEU A 1 87 ? -11.240 -1.416 6.064 1.00 95.06 87 LEU A CA 1
ATOM 618 C C . LEU A 1 87 ? -9.966 -0.816 5.465 1.00 95.06 87 LEU A C 1
ATOM 620 O O . LEU A 1 87 ? -8.849 -1.194 5.821 1.00 95.06 87 LEU A O 1
ATOM 624 N N . ASN A 1 88 ? -10.152 0.077 4.503 1.00 92.56 88 ASN A N 1
ATOM 625 C CA . ASN A 1 88 ? -9.082 0.612 3.674 1.00 92.56 88 ASN A CA 1
ATOM 626 C C . ASN A 1 88 ? -8.857 2.078 3.990 1.00 92.56 88 ASN A C 1
ATOM 628 O O . ASN A 1 88 ? -9.814 2.803 4.223 1.00 92.56 88 ASN A O 1
ATOM 632 N N . SER A 1 89 ? -7.616 2.534 3.943 1.00 90.38 89 SER A N 1
ATOM 633 C CA . SER A 1 89 ? -7.333 3.965 3.922 1.00 90.38 89 SER A CA 1
ATOM 634 C C . SER A 1 89 ? -7.935 4.607 2.666 1.00 90.38 89 SER A C 1
ATOM 636 O O . SER A 1 89 ? -7.831 4.049 1.572 1.00 90.38 89 SER A O 1
ATOM 638 N N . ALA A 1 90 ? -8.553 5.776 2.830 1.00 88.12 90 ALA A N 1
ATOM 639 C CA . ALA A 1 90 ? -9.113 6.567 1.738 1.00 88.12 90 ALA A CA 1
ATOM 640 C C . ALA A 1 90 ? -8.029 7.147 0.817 1.00 88.12 90 ALA A C 1
ATOM 642 O O . ALA A 1 90 ? -8.245 7.267 -0.389 1.00 88.12 90 ALA A O 1
ATOM 643 N N . ASP A 1 91 ? -6.866 7.462 1.390 1.00 77.19 91 ASP A N 1
ATOM 644 C CA . ASP A 1 91 ? -5.757 8.131 0.705 1.00 77.19 91 ASP A CA 1
ATOM 645 C C . ASP A 1 91 ? -4.631 7.173 0.305 1.00 77.19 91 ASP A C 1
ATOM 647 O O . ASP A 1 91 ? -3.658 7.597 -0.315 1.00 77.19 91 ASP A O 1
ATOM 651 N N . LEU A 1 92 ? -4.748 5.877 0.620 1.00 70.19 92 LEU A N 1
ATOM 652 C CA . LEU A 1 92 ? -3.705 4.919 0.281 1.00 70.19 92 LEU A CA 1
ATOM 653 C C . LEU A 1 92 ? -3.630 4.745 -1.233 1.00 70.19 92 LEU A C 1
ATOM 655 O O . LEU A 1 92 ? -4.371 3.977 -1.853 1.00 70.19 92 LEU A O 1
ATOM 659 N N . THR A 1 93 ? -2.661 5.429 -1.824 1.00 62.38 93 THR A N 1
ATOM 660 C CA . THR A 1 93 ? -2.160 5.076 -3.135 1.00 62.38 93 THR A CA 1
ATOM 661 C C . THR A 1 93 ? -1.286 3.840 -2.943 1.00 62.38 93 THR A C 1
ATOM 663 O O . THR A 1 93 ? -0.172 3.892 -2.424 1.00 62.38 93 THR A O 1
ATOM 666 N N . ASN A 1 94 ? -1.781 2.684 -3.388 1.00 57.62 94 ASN A N 1
ATOM 667 C CA . ASN A 1 94 ? -0.971 1.467 -3.537 1.00 57.62 94 ASN A CA 1
ATOM 668 C C . ASN A 1 94 ? 0.095 1.624 -4.645 1.00 57.62 94 ASN A C 1
ATOM 670 O O . ASN A 1 94 ? 0.527 0.634 -5.229 1.00 57.62 94 ASN A O 1
ATOM 674 N N . GLU A 1 95 ? 0.474 2.857 -4.986 1.00 70.50 95 GLU A N 1
ATOM 675 C CA . GLU A 1 95 ? 1.485 3.133 -5.987 1.00 70.50 95 GLU A CA 1
ATOM 676 C C . GLU A 1 95 ? 2.840 2.741 -5.405 1.00 70.50 95 GLU A C 1
ATOM 678 O O . GLU A 1 95 ? 3.402 3.369 -4.498 1.00 70.50 95 GLU A O 1
ATOM 683 N N . LEU A 1 96 ? 3.309 1.610 -5.911 1.00 80.00 96 LEU A N 1
ATOM 684 C CA . LEU A 1 96 ? 4.608 1.058 -5.635 1.00 80.00 96 LEU A CA 1
ATOM 685 C C . LEU A 1 96 ? 5.604 1.598 -6.643 1.00 80.00 96 LEU A C 1
ATOM 687 O O . LEU A 1 96 ? 5.391 1.566 -7.849 1.00 80.00 96 LEU A O 1
ATOM 691 N N . PHE A 1 97 ? 6.741 2.023 -6.124 1.00 87.81 97 PHE A N 1
ATOM 692 C CA . PHE A 1 97 ? 7.830 2.565 -6.903 1.00 87.81 97 PHE A CA 1
ATOM 693 C C . PHE A 1 97 ? 9.115 1.830 -6.574 1.00 87.81 97 PHE A C 1
ATOM 695 O O . PHE A 1 97 ? 9.407 1.536 -5.414 1.00 87.81 97 PHE A O 1
ATOM 702 N N . MET A 1 98 ? 9.947 1.585 -7.579 1.00 91.06 98 MET A N 1
ATOM 703 C CA . MET A 1 98 ? 11.298 1.097 -7.343 1.00 91.06 98 MET A CA 1
ATOM 704 C C . MET A 1 98 ? 12.289 2.252 -7.329 1.00 91.06 98 MET A C 1
ATOM 706 O O . MET A 1 98 ? 12.611 2.813 -8.374 1.00 91.06 98 MET A O 1
ATOM 710 N N . GLU A 1 99 ? 12.837 2.563 -6.156 1.00 91.56 99 GLU A N 1
ATOM 711 C CA . GLU A 1 99 ? 13.995 3.442 -6.048 1.00 91.56 99 GLU A CA 1
ATOM 712 C C . GLU A 1 99 ? 15.255 2.727 -6.538 1.00 91.56 99 GLU A C 1
ATOM 714 O O . GLU A 1 99 ? 15.635 1.662 -6.034 1.00 91.56 99 GLU A O 1
ATOM 719 N N . VAL A 1 100 ? 15.908 3.328 -7.534 1.00 92.69 100 VAL A N 1
ATOM 720 C CA . VAL A 1 100 ? 17.124 2.803 -8.156 1.00 92.69 100 VAL A CA 1
ATOM 721 C C . VAL A 1 100 ? 18.358 3.601 -7.736 1.00 92.69 100 VAL A C 1
ATOM 723 O O . VAL A 1 100 ? 18.341 4.818 -7.542 1.00 92.69 100 VAL A O 1
ATOM 726 N N . TYR A 1 101 ? 19.472 2.887 -7.643 1.00 92.19 101 TYR A N 1
ATOM 727 C CA . TYR A 1 101 ? 20.790 3.369 -7.260 1.00 92.19 101 TYR A CA 1
ATOM 728 C C . TYR A 1 101 ? 21.820 3.012 -8.339 1.00 92.19 101 TYR A C 1
ATOM 730 O O . TYR A 1 101 ? 21.583 2.213 -9.247 1.00 92.19 101 TYR A O 1
ATOM 738 N N . ASN A 1 102 ? 23.012 3.600 -8.248 1.00 93.00 102 ASN A N 1
ATOM 739 C CA . ASN A 1 102 ? 24.111 3.205 -9.121 1.00 93.00 102 ASN A CA 1
ATOM 740 C C . ASN A 1 102 ? 24.443 1.717 -8.902 1.00 93.00 102 ASN A C 1
ATOM 742 O O . ASN A 1 102 ? 24.776 1.314 -7.786 1.00 93.00 102 ASN A O 1
ATOM 746 N N . GLY A 1 103 ? 24.363 0.918 -9.968 1.00 93.94 103 GLY A N 1
ATOM 747 C CA . GLY A 1 103 ? 24.537 -0.533 -9.930 1.00 93.94 103 GLY A CA 1
ATOM 748 C C . GLY A 1 103 ? 23.245 -1.323 -9.701 1.00 93.94 103 GLY A C 1
ATOM 749 O O . GLY A 1 103 ? 23.318 -2.539 -9.542 1.00 93.94 103 GLY A O 1
ATOM 750 N N . THR A 1 104 ? 22.075 -0.676 -9.666 1.00 96.25 104 THR A N 1
ATOM 751 C CA . THR A 1 104 ? 20.793 -1.394 -9.673 1.00 96.25 104 THR A CA 1
ATOM 752 C C . THR A 1 104 ? 20.615 -2.152 -10.981 1.00 96.25 104 THR A C 1
ATOM 754 O O . THR A 1 104 ? 20.858 -1.616 -12.063 1.00 96.25 104 THR A O 1
ATOM 757 N N . THR A 1 105 ? 20.177 -3.402 -10.865 1.00 96.88 105 THR A N 1
ATOM 758 C CA . THR A 1 105 ? 19.757 -4.233 -11.998 1.00 96.88 105 THR A CA 1
ATOM 759 C C . THR A 1 105 ? 18.339 -4.705 -11.741 1.00 96.88 105 THR A C 1
ATOM 761 O O . THR A 1 105 ? 18.071 -5.217 -10.653 1.00 96.88 105 THR A O 1
ATOM 764 N N . ILE A 1 106 ? 17.459 -4.556 -12.724 1.00 96.56 106 ILE A N 1
ATOM 765 C CA . ILE A 1 106 ? 16.094 -5.092 -12.702 1.00 96.56 106 ILE A CA 1
ATOM 766 C C . ILE A 1 106 ? 15.899 -6.037 -13.888 1.00 96.56 106 ILE A C 1
ATOM 768 O O . ILE A 1 106 ? 16.568 -5.898 -14.914 1.00 96.56 106 ILE A O 1
ATOM 772 N N . GLN A 1 107 ? 15.018 -7.017 -13.722 1.00 96.88 107 GLN A N 1
ATOM 773 C CA . GLN A 1 107 ? 14.823 -8.122 -14.655 1.00 96.88 107 GLN A CA 1
ATOM 774 C C . GLN A 1 107 ? 13.324 -8.332 -14.935 1.00 96.88 107 GLN A C 1
ATOM 776 O O . GLN A 1 107 ? 12.748 -9.315 -14.458 1.00 96.88 107 GLN A O 1
ATOM 781 N N . PRO A 1 108 ? 12.665 -7.411 -15.669 1.00 96.44 108 PRO A N 1
ATOM 782 C CA . PRO A 1 108 ? 11.297 -7.613 -16.137 1.00 96.44 108 PRO A CA 1
ATOM 783 C C . PRO A 1 108 ? 11.192 -8.869 -17.004 1.00 96.44 108 PRO A C 1
ATOM 785 O O . PRO A 1 108 ? 12.043 -9.123 -17.863 1.00 96.44 108 PRO A O 1
ATOM 788 N N . TYR A 1 109 ? 10.126 -9.640 -16.796 1.00 96.50 109 TYR A N 1
ATOM 789 C CA . TYR A 1 109 ? 9.818 -10.836 -17.572 1.00 96.50 109 TYR A CA 1
ATOM 790 C C . TYR A 1 109 ? 8.364 -10.811 -18.049 1.00 96.50 109 TYR A C 1
ATOM 792 O O . TYR A 1 109 ? 7.428 -10.984 -17.274 1.00 96.50 109 TYR A O 1
ATOM 800 N N . PHE A 1 110 ? 8.185 -10.636 -19.357 1.00 95.38 110 PHE A N 1
ATOM 801 C CA . PHE A 1 110 ? 6.880 -10.674 -20.011 1.00 95.38 110 PHE A CA 1
ATOM 802 C C . PHE A 1 110 ? 6.579 -12.107 -20.464 1.00 95.38 110 PHE A C 1
ATOM 804 O O . PHE A 1 110 ? 7.061 -12.560 -21.503 1.00 95.38 110 PHE A O 1
ATOM 811 N N . ASN A 1 111 ? 5.815 -12.833 -19.646 1.00 93.88 111 ASN A N 1
ATOM 812 C CA . ASN A 1 111 ? 5.546 -14.261 -19.825 1.00 93.88 111 ASN A CA 1
ATOM 813 C C . ASN A 1 111 ? 4.969 -14.585 -21.214 1.00 93.88 111 ASN A C 1
ATOM 815 O O . ASN A 1 111 ? 3.928 -14.057 -21.610 1.00 93.88 111 ASN A O 1
ATOM 819 N N . GLY A 1 112 ? 5.645 -15.476 -21.944 1.00 92.62 112 GLY A N 1
ATOM 820 C CA . GLY A 1 112 ? 5.216 -15.958 -23.253 1.00 92.62 112 GLY A CA 1
ATOM 821 C C . GLY A 1 112 ? 5.405 -14.958 -24.394 1.00 92.62 112 GLY A C 1
ATOM 822 O O . GLY A 1 112 ? 4.992 -15.248 -25.518 1.00 92.62 112 GLY A O 1
ATOM 823 N N . LEU A 1 113 ? 6.018 -13.795 -24.143 1.00 93.94 113 LEU A N 1
ATOM 824 C CA . LEU A 1 113 ? 6.262 -12.800 -25.179 1.00 93.94 113 LEU A CA 1
ATOM 825 C C . LEU A 1 113 ? 7.513 -13.169 -25.989 1.00 93.94 113 LEU A C 1
ATOM 827 O O . LEU A 1 113 ? 8.639 -13.147 -25.488 1.00 93.94 113 LEU A O 1
ATOM 831 N N . THR A 1 114 ? 7.309 -13.501 -27.264 1.00 93.75 114 THR A N 1
ATOM 832 C CA . THR A 1 114 ? 8.373 -13.848 -28.219 1.00 93.75 114 THR A CA 1
ATOM 833 C C . THR A 1 114 ? 8.201 -13.056 -29.513 1.00 93.75 114 THR A C 1
ATOM 835 O O . THR A 1 114 ? 7.602 -13.550 -30.471 1.00 93.75 114 THR A O 1
ATOM 838 N N . ASP A 1 115 ? 8.657 -11.808 -29.531 1.00 91.94 115 ASP A N 1
ATOM 839 C CA . ASP A 1 115 ? 8.505 -10.902 -30.673 1.00 91.94 115 ASP A CA 1
ATOM 840 C C . ASP A 1 115 ? 9.493 -9.730 -30.586 1.00 91.94 115 ASP A C 1
ATOM 842 O O . ASP A 1 115 ? 10.061 -9.454 -29.531 1.00 91.94 115 ASP A O 1
ATOM 846 N N . THR A 1 116 ? 9.683 -9.000 -31.679 1.00 93.06 116 THR A N 1
ATOM 847 C CA . THR A 1 116 ? 10.313 -7.677 -31.638 1.00 93.06 116 THR A CA 1
ATOM 848 C C . THR A 1 116 ? 9.292 -6.624 -31.239 1.00 93.06 116 THR A C 1
ATOM 850 O O . THR A 1 116 ? 8.191 -6.590 -31.787 1.00 93.06 116 THR A O 1
ATOM 853 N N . GLY A 1 117 ? 9.670 -5.726 -30.338 1.00 94.25 117 GLY A N 1
ATOM 854 C CA . GLY A 1 117 ? 8.776 -4.680 -29.867 1.00 94.25 117 GLY A CA 1
ATOM 855 C C . GLY A 1 117 ? 9.506 -3.544 -29.165 1.00 94.25 117 GLY A C 1
ATOM 856 O O . GLY A 1 117 ? 10.730 -3.405 -29.261 1.00 94.25 117 GLY A O 1
ATOM 857 N N . THR A 1 118 ? 8.735 -2.727 -28.459 1.00 96.56 118 THR A N 1
ATOM 858 C CA . THR A 1 118 ? 9.268 -1.647 -27.626 1.00 96.56 118 THR A CA 1
ATOM 859 C C . THR A 1 118 ? 9.129 -2.031 -26.165 1.00 96.56 118 THR A C 1
ATOM 861 O O . THR A 1 118 ? 8.050 -2.425 -25.736 1.00 96.56 118 THR A O 1
ATOM 864 N N . MET A 1 119 ? 10.200 -1.892 -25.394 1.00 97.19 119 MET A N 1
ATOM 865 C CA . MET A 1 119 ? 10.140 -1.901 -23.941 1.00 97.19 119 MET A CA 1
ATOM 866 C C . MET A 1 119 ? 10.214 -0.462 -23.440 1.00 97.19 119 MET A C 1
ATOM 868 O O . MET A 1 119 ? 11.168 0.250 -23.758 1.00 97.19 119 MET A O 1
ATOM 872 N N . ARG A 1 120 ? 9.216 -0.047 -22.668 1.00 97.69 120 ARG A N 1
ATOM 873 C CA . ARG A 1 120 ? 9.140 1.267 -22.038 1.00 97.69 120 ARG A CA 1
ATOM 874 C C . ARG A 1 120 ? 9.391 1.137 -20.551 1.00 97.69 120 ARG A C 1
ATOM 876 O O . ARG A 1 120 ? 8.766 0.313 -19.896 1.00 97.69 120 ARG A O 1
ATOM 883 N N . ILE A 1 121 ? 10.265 1.980 -20.027 1.00 96.81 121 ILE A 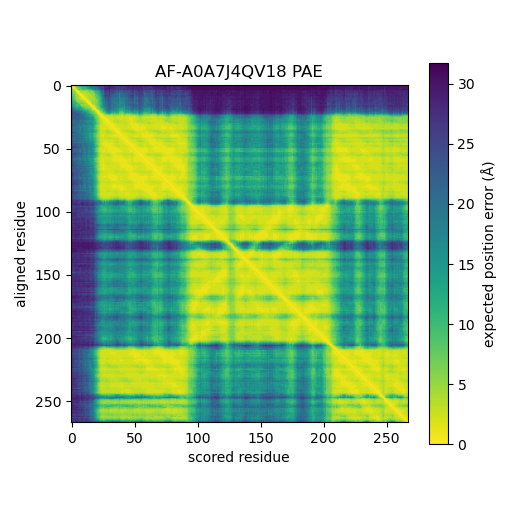N 1
ATOM 884 C CA . ILE A 1 121 ? 10.463 2.152 -18.590 1.00 96.81 121 ILE A CA 1
ATOM 885 C C . ILE A 1 121 ? 9.784 3.466 -18.217 1.00 96.81 121 ILE A C 1
ATOM 887 O O . ILE A 1 121 ? 10.226 4.515 -18.689 1.00 96.81 121 ILE A O 1
ATOM 891 N N . ASN A 1 122 ? 8.715 3.401 -17.425 1.00 94.69 122 ASN A N 1
ATOM 892 C CA . ASN A 1 122 ? 8.008 4.574 -16.923 1.00 94.69 122 ASN A CA 1
ATOM 893 C C . ASN A 1 122 ? 8.673 5.045 -15.630 1.00 94.69 122 ASN A C 1
ATOM 895 O O . ASN A 1 122 ? 8.882 4.268 -14.695 1.00 94.69 122 ASN A O 1
ATOM 899 N N . MET A 1 123 ? 9.030 6.321 -15.592 1.00 89.94 123 MET A N 1
ATOM 900 C CA . MET A 1 123 ? 9.656 6.944 -14.438 1.00 89.94 123 MET A CA 1
ATOM 901 C C . MET A 1 123 ? 8.570 7.502 -13.534 1.00 89.94 123 MET A C 1
ATOM 903 O O . MET A 1 123 ? 7.676 8.221 -13.979 1.00 89.94 123 MET A O 1
ATOM 907 N N . ALA A 1 124 ? 8.668 7.195 -12.251 1.00 79.81 124 ALA A N 1
ATOM 908 C CA . ALA A 1 124 ? 7.836 7.822 -11.255 1.00 79.81 124 ALA A CA 1
ATOM 909 C C . ALA A 1 124 ? 8.410 9.199 -10.937 1.00 79.81 124 ALA A C 1
ATOM 911 O O . ALA A 1 124 ? 9.516 9.316 -10.400 1.00 79.81 124 ALA A O 1
ATOM 912 N N . LYS A 1 125 ? 7.596 10.221 -11.220 1.00 67.06 125 LYS A N 1
ATOM 913 C CA . LYS A 1 125 ? 7.733 11.611 -10.763 1.00 67.06 125 LYS A CA 1
ATOM 914 C C . LYS A 1 125 ? 8.607 12.535 -11.616 1.00 67.06 125 LYS A C 1
ATOM 916 O O . LYS A 1 125 ? 9.696 12.200 -12.074 1.00 67.06 125 LYS A O 1
ATOM 921 N N . GLU A 1 126 ? 8.125 13.770 -11.754 1.00 56.66 126 GLU A N 1
ATOM 922 C CA . GLU A 1 126 ? 8.843 14.874 -12.389 1.00 56.66 126 GLU A CA 1
ATOM 923 C C . GLU A 1 126 ? 10.044 15.289 -11.525 1.00 56.66 126 GLU A C 1
ATOM 925 O O . GLU A 1 126 ? 9.866 15.942 -10.493 1.00 56.66 126 GLU A O 1
ATOM 930 N N . TYR A 1 127 ? 11.278 14.981 -11.940 1.00 60.47 127 TYR A N 1
ATOM 931 C CA . TYR A 1 127 ? 12.456 15.514 -11.254 1.00 60.47 127 TYR A CA 1
ATOM 932 C C . TYR A 1 127 ? 13.581 15.987 -12.178 1.00 60.47 127 TYR A C 1
ATOM 934 O O . TYR A 1 127 ? 14.093 15.265 -13.021 1.00 60.47 127 TYR A O 1
ATOM 942 N N . PHE A 1 128 ? 13.961 17.243 -11.914 1.00 56.06 128 PHE A N 1
ATOM 943 C CA . PHE A 1 128 ? 15.135 18.027 -12.313 1.00 56.06 128 PHE A CA 1
ATOM 944 C C . PHE A 1 128 ? 15.850 17.630 -13.615 1.00 56.06 128 PHE A C 1
ATOM 946 O O . PHE A 1 128 ? 16.577 16.643 -13.670 1.00 56.06 128 PHE A O 1
ATOM 953 N N . SER A 1 129 ? 15.788 18.536 -14.598 1.00 56.09 129 SER A N 1
ATOM 954 C CA . SER A 1 129 ? 16.404 18.471 -15.936 1.00 56.09 129 SER A CA 1
ATOM 955 C C . SER A 1 129 ? 17.950 18.494 -15.964 1.00 56.09 129 SER A C 1
ATOM 957 O O . SER A 1 129 ? 18.556 19.158 -16.807 1.00 56.09 129 SER A O 1
ATOM 959 N N . SER A 1 130 ? 18.615 17.874 -14.992 1.00 62.47 130 SER A N 1
ATOM 960 C CA . SER A 1 130 ? 20.075 17.842 -14.862 1.00 62.47 130 SER A CA 1
ATOM 961 C C . SER A 1 130 ? 20.606 16.541 -14.254 1.00 62.47 130 SER A C 1
ATOM 963 O O . SER A 1 130 ? 21.724 16.535 -13.737 1.00 62.47 130 SER A O 1
ATOM 965 N N . MET A 1 131 ? 19.811 15.469 -14.234 1.00 71.50 131 MET A N 1
ATOM 966 C CA . MET A 1 131 ? 20.301 14.142 -13.851 1.00 71.50 131 MET A CA 1
ATOM 967 C C . MET A 1 131 ? 20.897 13.445 -15.074 1.00 71.50 131 MET A C 1
ATOM 969 O O . MET A 1 131 ? 20.390 13.596 -16.177 1.00 71.50 131 MET A O 1
ATOM 973 N N . GLU A 1 132 ? 21.985 12.703 -14.886 1.00 84.31 132 GLU A N 1
ATOM 974 C CA . GLU A 1 132 ? 22.582 11.870 -15.933 1.00 84.31 132 GLU A CA 1
ATOM 975 C C . GLU A 1 132 ? 22.572 10.417 -15.451 1.00 84.31 132 GLU A C 1
ATOM 977 O O . GLU A 1 132 ? 23.557 9.901 -14.911 1.00 84.31 132 GLU A O 1
ATOM 982 N N . VAL A 1 133 ? 21.419 9.764 -15.601 1.00 90.81 133 VAL A N 1
ATOM 983 C CA . VAL A 1 133 ? 21.255 8.345 -15.267 1.00 90.81 133 VAL A CA 1
ATOM 984 C C . VAL A 1 133 ? 21.415 7.547 -16.550 1.00 90.81 133 VAL A C 1
ATOM 986 O O . VAL A 1 133 ? 20.625 7.681 -17.477 1.00 90.81 133 VAL A O 1
ATOM 989 N N . ASN A 1 134 ? 22.444 6.712 -16.634 1.00 94.25 134 ASN A N 1
ATOM 990 C CA . ASN A 1 134 ? 22.610 5.806 -17.763 1.00 94.25 134 ASN A CA 1
ATOM 991 C C . ASN A 1 134 ? 21.814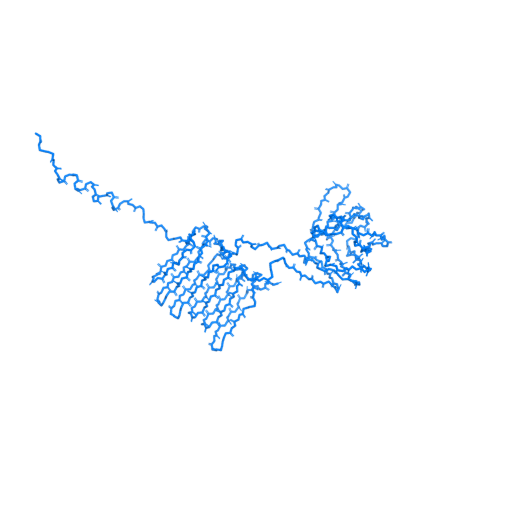 4.537 -17.501 1.00 94.25 134 ASN A C 1
ATOM 993 O O . ASN A 1 134 ? 22.159 3.751 -16.614 1.00 94.25 134 ASN A O 1
ATOM 997 N N . VAL A 1 135 ? 20.779 4.344 -18.307 1.00 96.06 135 VAL A N 1
ATOM 998 C CA . VAL A 1 135 ? 19.948 3.149 -18.317 1.00 96.06 135 VAL A CA 1
ATOM 999 C C . VAL A 1 135 ? 20.401 2.284 -19.493 1.00 96.06 135 VAL A C 1
ATOM 1001 O O . VAL A 1 135 ? 20.637 2.791 -20.589 1.00 96.06 135 VAL A O 1
ATOM 1004 N N . SER A 1 136 ? 20.608 0.991 -19.256 1.00 96.94 136 SER A N 1
ATOM 1005 C CA . SER A 1 136 ? 21.088 0.038 -20.260 1.00 96.94 136 SER A CA 1
ATOM 1006 C C . SER A 1 136 ? 20.130 -1.130 -20.399 1.00 96.94 136 SER A C 1
ATOM 1008 O O . SER A 1 136 ? 19.853 -1.797 -19.406 1.00 96.94 136 SER A O 1
ATOM 1010 N N . VAL A 1 137 ? 19.680 -1.405 -21.623 1.00 96.75 137 VAL A N 1
ATOM 1011 C CA . VAL A 1 137 ? 18.799 -2.529 -21.968 1.00 96.75 137 VAL A CA 1
ATOM 1012 C C . VAL A 1 137 ? 19.327 -3.206 -23.222 1.00 96.75 137 VAL A C 1
ATOM 1014 O O . VAL A 1 137 ? 19.527 -2.552 -24.247 1.00 96.75 137 VAL A O 1
ATOM 1017 N N . GLY A 1 138 ? 19.561 -4.520 -23.168 1.00 84.50 138 GLY A N 1
ATOM 1018 C CA . GLY A 1 138 ? 19.973 -5.290 -24.351 1.00 84.50 138 GLY A CA 1
ATOM 1019 C C . GLY A 1 138 ? 21.241 -4.753 -25.036 1.00 84.50 138 GLY A C 1
ATOM 1020 O O . GLY A 1 138 ? 21.391 -4.871 -26.249 1.00 84.50 138 GLY A O 1
ATOM 1021 N N . GLY A 1 139 ? 22.134 -4.104 -24.278 1.00 83.75 139 GLY A N 1
ATOM 1022 C CA . GLY A 1 139 ? 23.351 -3.459 -24.788 1.00 83.75 139 GLY A CA 1
ATOM 1023 C C . GLY A 1 139 ? 23.158 -2.055 -25.378 1.00 83.75 139 GLY A C 1
ATOM 1024 O O . GLY A 1 139 ? 24.144 -1.425 -25.761 1.00 83.75 139 GLY A O 1
ATOM 1025 N N . THR A 1 140 ? 21.926 -1.544 -25.431 1.00 94.50 140 THR A N 1
ATOM 1026 C CA . THR A 1 140 ? 21.630 -0.147 -25.771 1.00 94.50 140 THR A CA 1
ATOM 1027 C C . THR A 1 140 ? 21.644 0.690 -24.505 1.00 94.50 140 THR A C 1
ATOM 1029 O O . THR A 1 140 ? 20.994 0.328 -23.530 1.00 94.50 140 THR A O 1
ATOM 1032 N N . ASN A 1 141 ? 22.352 1.820 -24.527 1.00 94.94 141 ASN A N 1
ATOM 1033 C CA . ASN A 1 141 ? 22.408 2.746 -23.400 1.00 94.94 141 ASN A CA 1
ATOM 1034 C C . ASN A 1 141 ? 21.719 4.058 -23.767 1.00 94.94 141 ASN A C 1
ATOM 1036 O O . ASN A 1 141 ? 22.064 4.661 -24.786 1.00 94.94 141 ASN A O 1
ATOM 1040 N N . ILE A 1 142 ? 20.807 4.515 -22.914 1.00 94.56 142 ILE A N 1
ATOM 1041 C CA . ILE A 1 142 ? 20.198 5.842 -22.994 1.00 94.56 142 ILE A CA 1
ATOM 1042 C C . ILE A 1 142 ? 20.518 6.589 -21.702 1.00 94.56 142 ILE A C 1
ATOM 1044 O O . ILE A 1 142 ? 20.376 6.055 -20.602 1.00 94.56 142 ILE A O 1
ATOM 1048 N N . THR A 1 143 ? 20.973 7.832 -21.839 1.00 92.38 143 THR A N 1
ATOM 1049 C CA . THR A 1 143 ? 21.089 8.751 -20.709 1.00 92.38 143 THR A CA 1
ATOM 1050 C C . THR A 1 143 ? 19.731 9.401 -20.490 1.00 92.38 143 THR A C 1
ATOM 1052 O O . THR A 1 143 ? 19.263 10.154 -21.340 1.00 92.38 143 THR A O 1
ATOM 1055 N N . TRP A 1 144 ? 19.109 9.084 -19.364 1.00 90.19 144 TRP A N 1
ATOM 1056 C CA . TRP A 1 144 ? 17.890 9.713 -18.886 1.00 90.19 144 TRP A CA 1
ATOM 1057 C C . TRP A 1 144 ? 18.205 11.052 -18.233 1.00 90.19 144 TRP A C 1
ATOM 1059 O O . TRP A 1 144 ? 19.121 11.126 -17.405 1.00 90.19 144 TRP A O 1
ATOM 1069 N N . THR A 1 145 ? 17.447 12.083 -18.602 1.00 86.38 145 THR A N 1
ATOM 1070 C CA . THR A 1 145 ? 17.638 13.463 -18.144 1.00 86.38 145 THR A CA 1
ATOM 1071 C C . THR A 1 145 ? 16.398 14.093 -17.507 1.00 86.38 145 THR A C 1
ATOM 1073 O O . THR A 1 145 ? 16.376 15.307 -17.290 1.00 86.38 145 THR A O 1
ATOM 1076 N N . GLY A 1 146 ? 15.404 13.276 -17.145 1.00 84.38 146 GLY A N 1
ATOM 1077 C CA . GLY A 1 146 ? 14.187 13.705 -16.442 1.00 84.38 146 GLY A CA 1
ATOM 1078 C C . GLY A 1 146 ? 12.899 13.544 -17.253 1.00 84.38 146 GLY A C 1
ATOM 1079 O O . GLY A 1 146 ? 11.911 14.205 -16.957 1.00 84.38 146 GLY A O 1
ATOM 1080 N N . GLU A 1 147 ? 12.915 12.738 -18.313 1.00 87.31 147 GLU A N 1
ATOM 1081 C CA . GLU A 1 147 ? 11.748 12.412 -19.132 1.00 87.31 147 GLU A CA 1
ATOM 1082 C C . GLU A 1 147 ? 10.798 11.440 -18.406 1.00 87.31 147 GLU A C 1
ATOM 1084 O O . GLU A 1 147 ? 11.248 10.592 -17.642 1.00 87.31 147 GLU A O 1
ATOM 1089 N N . ASP A 1 148 ? 9.497 11.477 -18.699 1.00 89.44 148 ASP A N 1
ATOM 1090 C CA . ASP A 1 148 ? 8.516 10.583 -18.049 1.00 89.44 148 ASP A CA 1
ATOM 1091 C C . ASP A 1 148 ? 8.763 9.095 -18.350 1.00 89.44 148 ASP A C 1
ATOM 1093 O O . ASP A 1 148 ? 8.357 8.213 -17.598 1.00 89.44 148 ASP A O 1
ATOM 1097 N N . TYR A 1 149 ? 9.414 8.794 -19.474 1.00 93.12 149 TYR A N 1
ATOM 1098 C CA . TYR A 1 149 ? 9.714 7.427 -19.873 1.00 93.12 149 TYR A CA 1
ATOM 1099 C C . TYR A 1 149 ? 10.933 7.338 -20.789 1.00 93.12 149 TYR A C 1
ATOM 1101 O O . TYR A 1 149 ? 11.342 8.309 -21.431 1.00 93.12 149 TYR A O 1
ATOM 1109 N N . ILE A 1 150 ? 11.474 6.125 -20.897 1.00 94.44 150 ILE A N 1
ATOM 1110 C CA . ILE A 1 150 ? 12.504 5.762 -21.873 1.00 94.44 150 ILE A CA 1
ATOM 1111 C C . ILE A 1 150 ? 12.047 4.535 -22.654 1.00 94.44 150 ILE A C 1
ATOM 1113 O O . ILE A 1 150 ? 11.663 3.532 -22.054 1.00 94.44 150 ILE A O 1
ATOM 1117 N N . ASP A 1 151 ? 12.165 4.596 -23.979 1.00 96.81 151 ASP A N 1
ATOM 1118 C CA . ASP A 1 151 ? 11.836 3.492 -24.879 1.00 96.81 151 ASP A CA 1
ATOM 1119 C C . ASP A 1 151 ? 13.094 2.807 -25.427 1.00 96.81 151 ASP A C 1
ATOM 1121 O O . ASP A 1 151 ? 14.040 3.455 -25.881 1.00 96.81 151 ASP A O 1
ATOM 1125 N N . TYR A 1 152 ? 13.055 1.478 -25.458 1.00 97.31 152 TYR A N 1
ATOM 1126 C CA . TYR A 1 152 ? 14.063 0.616 -26.065 1.00 97.31 152 TYR A CA 1
ATOM 1127 C C . TYR A 1 152 ? 13.419 -0.295 -27.097 1.00 97.31 152 TYR A C 1
ATOM 1129 O O . TYR A 1 152 ? 12.395 -0.916 -26.832 1.00 97.31 152 TYR A O 1
ATOM 1137 N N . SER A 1 153 ? 14.048 -0.445 -28.260 1.00 95.25 153 SER A N 1
ATOM 1138 C CA . SER A 1 153 ? 13.711 -1.545 -29.164 1.00 95.25 153 SER A CA 1
ATOM 1139 C C . SER A 1 153 ? 14.340 -2.834 -28.640 1.00 95.25 153 SER A C 1
ATOM 1141 O O . SER A 1 153 ? 15.556 -2.890 -28.456 1.00 95.25 153 SER A O 1
ATOM 1143 N N . VAL A 1 154 ? 13.520 -3.856 -28.400 1.00 94.62 154 VAL A N 1
ATOM 1144 C CA . VAL A 1 154 ? 13.944 -5.127 -27.797 1.00 94.62 154 VAL A CA 1
ATOM 1145 C C . VAL A 1 154 ? 13.392 -6.305 -28.602 1.00 94.62 154 VAL A C 1
ATOM 1147 O O . VAL A 1 154 ? 12.322 -6.222 -29.204 1.00 94.62 154 VAL A O 1
ATOM 1150 N N . GLU A 1 155 ? 14.138 -7.408 -28.621 1.00 94.50 155 GLU A N 1
ATOM 1151 C CA . GLU A 1 155 ? 13.662 -8.717 -29.072 1.00 94.50 155 GLU A CA 1
ATOM 1152 C C . GLU A 1 155 ? 13.313 -9.558 -27.837 1.00 94.50 155 GLU A C 1
ATOM 1154 O O . GLU A 1 155 ? 14.199 -10.027 -27.117 1.00 94.50 155 GLU A O 1
ATOM 1159 N N . PHE A 1 156 ? 12.017 -9.703 -27.566 1.00 94.81 156 PHE A N 1
ATOM 1160 C CA . PHE A 1 156 ? 11.498 -10.530 -26.484 1.00 94.81 156 PHE A CA 1
ATOM 1161 C C . PHE A 1 156 ? 11.655 -12.010 -26.848 1.00 94.81 156 PHE A C 1
ATOM 1163 O O . PHE A 1 156 ? 11.348 -12.421 -27.968 1.00 94.81 156 PHE A O 1
ATOM 1170 N N . GLN A 1 157 ? 12.150 -12.816 -25.909 1.00 94.44 157 GLN A N 1
ATOM 1171 C CA . GLN A 1 157 ? 12.499 -14.227 -26.134 1.00 94.44 157 GLN A CA 1
ATOM 1172 C C . GLN A 1 157 ? 11.967 -15.140 -25.021 1.00 94.44 157 GLN A C 1
ATOM 1174 O O . GLN A 1 157 ? 12.628 -16.111 -24.664 1.00 94.44 157 GLN A O 1
ATOM 1179 N N . ASP A 1 158 ? 10.800 -14.813 -24.452 1.00 94.56 158 ASP A N 1
ATOM 1180 C CA . ASP A 1 158 ? 10.235 -15.514 -23.289 1.00 94.56 158 ASP A CA 1
ATOM 1181 C C . ASP A 1 158 ? 11.271 -15.687 -22.160 1.00 94.56 158 ASP A C 1
ATOM 1183 O O . ASP A 1 158 ? 11.457 -16.752 -21.573 1.00 94.56 158 ASP A O 1
ATOM 1187 N N . ALA A 1 159 ? 12.009 -14.610 -21.896 1.00 95.12 159 ALA A N 1
ATOM 1188 C CA . ALA A 1 159 ? 13.068 -14.557 -20.903 1.00 95.12 159 ALA A CA 1
ATOM 1189 C C . ALA A 1 159 ? 13.108 -13.171 -20.261 1.00 95.12 159 ALA A C 1
ATOM 1191 O O . ALA A 1 159 ? 12.657 -12.186 -20.852 1.00 95.12 159 ALA A O 1
ATOM 1192 N N . ALA A 1 160 ? 13.663 -13.103 -19.053 1.00 95.94 160 ALA A N 1
ATOM 1193 C CA . ALA A 1 160 ? 13.878 -11.837 -18.375 1.00 95.94 160 ALA A CA 1
ATOM 1194 C C . ALA A 1 160 ? 14.907 -10.975 -19.127 1.00 95.94 160 ALA A C 1
ATOM 1196 O O . ALA A 1 160 ? 15.875 -11.494 -19.692 1.00 95.94 160 ALA A O 1
ATOM 1197 N N . ILE A 1 161 ? 14.697 -9.661 -19.121 1.00 96.00 161 ILE A N 1
ATOM 1198 C CA . ILE A 1 161 ? 15.568 -8.688 -19.785 1.00 96.00 161 ILE A CA 1
ATOM 1199 C C . ILE A 1 161 ? 16.326 -7.904 -18.723 1.00 96.00 161 ILE A C 1
ATOM 1201 O O . ILE A 1 161 ? 15.709 -7.262 -17.884 1.00 96.00 161 ILE A O 1
ATOM 1205 N N . ASP A 1 162 ? 17.656 -7.904 -18.784 1.00 96.50 162 ASP A N 1
ATOM 1206 C CA . ASP A 1 162 ? 18.460 -7.105 -17.860 1.00 96.50 162 ASP A CA 1
ATOM 1207 C C . ASP A 1 162 ? 18.363 -5.614 -18.202 1.00 96.50 162 ASP A C 1
ATOM 1209 O O . ASP A 1 162 ? 18.735 -5.176 -19.299 1.00 96.50 162 ASP A O 1
ATOM 1213 N N . VAL A 1 163 ? 17.928 -4.832 -17.219 1.00 97.56 163 VAL A N 1
ATOM 1214 C CA . VAL A 1 163 ? 17.926 -3.372 -17.251 1.00 97.56 163 VAL A CA 1
ATOM 1215 C C . VAL A 1 163 ? 18.856 -2.871 -16.153 1.00 97.56 163 VAL A C 1
ATOM 1217 O O . VAL A 1 163 ? 18.650 -3.148 -14.971 1.00 97.56 163 VAL A O 1
ATOM 1220 N N . ASN A 1 164 ? 19.901 -2.143 -16.538 1.00 97.44 164 ASN A N 1
ATOM 1221 C CA . ASN A 1 164 ? 20.958 -1.713 -15.623 1.00 97.44 164 ASN A CA 1
ATOM 1222 C C . ASN A 1 164 ? 20.973 -0.194 -15.479 1.00 97.44 164 ASN A C 1
ATOM 1224 O O . ASN A 1 164 ? 20.958 0.521 -16.480 1.00 97.44 164 ASN A O 1
ATOM 1228 N N . PHE A 1 165 ? 21.095 0.284 -14.243 1.00 95.69 165 PHE A N 1
ATOM 1229 C CA . PHE A 1 165 ? 21.185 1.703 -13.909 1.00 95.69 165 PHE A CA 1
ATOM 1230 C C . PHE A 1 165 ? 22.595 2.041 -13.435 1.00 95.69 165 PHE A C 1
ATOM 1232 O O . PHE A 1 165 ? 23.145 1.406 -12.532 1.00 95.69 165 PHE A O 1
ATOM 1239 N N . SER A 1 166 ? 23.202 3.057 -14.041 1.00 94.50 166 SER A N 1
ATOM 1240 C CA . SER A 1 166 ? 24.566 3.474 -13.719 1.00 94.50 166 SER A CA 1
ATOM 1241 C C . SER A 1 166 ? 24.771 4.971 -13.898 1.00 94.50 166 SER A C 1
ATOM 1243 O O . SER A 1 166 ? 24.100 5.616 -14.698 1.00 94.50 166 SER A O 1
ATOM 1245 N N . GLY A 1 167 ? 25.709 5.547 -13.154 1.00 89.81 167 GLY A N 1
ATOM 1246 C CA . GLY A 1 167 ? 25.997 6.979 -13.21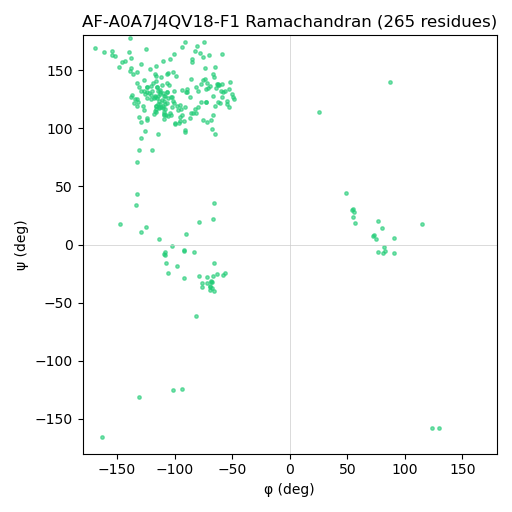2 1.00 89.81 167 GLY A CA 1
ATOM 1247 C C . GLY A 1 167 ? 26.015 7.622 -11.836 1.00 89.81 167 GLY A C 1
ATOM 1248 O O . GLY A 1 167 ? 26.242 6.956 -10.824 1.00 89.81 167 GLY A O 1
ATOM 1249 N N . PHE A 1 168 ? 25.818 8.936 -11.814 1.00 83.94 168 PHE A N 1
ATOM 1250 C CA . PHE A 1 168 ? 25.806 9.724 -10.591 1.00 83.94 168 PHE A CA 1
ATOM 1251 C C . PHE A 1 168 ? 24.626 10.693 -10.610 1.00 83.94 168 PHE A C 1
ATOM 1253 O O . PHE A 1 168 ? 24.530 11.548 -11.488 1.00 83.94 168 PHE A O 1
ATOM 1260 N N . TRP A 1 169 ? 23.758 10.576 -9.612 1.00 87.38 169 TRP A N 1
ATOM 1261 C CA . TRP A 1 169 ? 22.612 11.450 -9.401 1.00 87.38 169 TRP A CA 1
ATOM 1262 C C . TRP A 1 169 ? 22.464 11.761 -7.912 1.00 87.38 169 TRP A C 1
ATOM 1264 O O . TRP A 1 169 ? 22.859 10.973 -7.054 1.00 87.38 169 TRP A O 1
ATOM 1274 N N . LEU A 1 170 ? 21.949 12.953 -7.607 1.00 79.50 170 LEU A N 1
ATOM 1275 C CA . LEU A 1 170 ? 21.839 13.466 -6.236 1.00 79.50 170 LEU A CA 1
ATOM 1276 C C . LEU A 1 170 ? 20.453 13.265 -5.617 1.00 79.50 170 LEU A C 1
ATOM 1278 O O . LEU A 1 170 ? 20.324 13.349 -4.399 1.00 79.50 170 LEU A O 1
ATOM 1282 N N . PHE A 1 171 ? 19.435 13.033 -6.440 1.00 83.38 171 PHE A N 1
ATOM 1283 C CA . PHE A 1 171 ? 18.049 12.879 -6.009 1.00 83.38 171 PHE A CA 1
ATOM 1284 C C . PHE A 1 171 ? 17.553 11.476 -6.350 1.00 83.38 171 PHE A C 1
ATOM 1286 O O . PHE A 1 171 ? 17.983 10.952 -7.374 1.00 83.38 171 PHE A O 1
ATOM 1293 N N . PRO A 1 172 ? 16.673 10.877 -5.533 1.00 85.31 172 PRO A N 1
ATOM 1294 C CA . PRO A 1 172 ? 16.114 9.561 -5.817 1.00 85.31 172 PRO A CA 1
ATOM 1295 C C . PRO A 1 172 ? 15.508 9.479 -7.221 1.00 85.31 172 PRO A C 1
ATOM 1297 O O . PRO A 1 172 ? 14.873 10.425 -7.685 1.00 85.31 172 PRO A O 1
ATOM 1300 N N . VAL A 1 173 ? 15.725 8.342 -7.876 1.00 88.81 173 VAL A N 1
ATOM 1301 C CA . VAL A 1 173 ? 15.150 8.011 -9.182 1.00 88.81 173 VAL A CA 1
ATOM 1302 C C . VAL A 1 173 ? 14.238 6.829 -8.953 1.00 88.81 173 VAL A C 1
ATOM 1304 O O . VAL A 1 173 ? 14.669 5.833 -8.368 1.00 88.81 173 VAL A O 1
ATOM 1307 N N . TRP A 1 174 ? 12.989 6.959 -9.374 1.00 90.31 174 TRP A N 1
ATOM 1308 C CA . TRP A 1 174 ? 11.945 5.991 -9.092 1.00 90.31 174 TRP A CA 1
ATOM 1309 C C . TRP A 1 174 ? 11.379 5.449 -10.402 1.00 90.31 174 TRP A C 1
ATOM 1311 O O . TRP A 1 174 ? 11.150 6.205 -11.343 1.00 90.31 174 TRP A O 1
ATOM 1321 N N . ILE A 1 175 ? 11.177 4.137 -10.468 1.00 92.69 175 ILE A N 1
ATOM 1322 C CA . ILE A 1 175 ? 10.501 3.466 -11.580 1.00 92.69 175 ILE A CA 1
ATOM 1323 C C . ILE A 1 175 ? 9.086 3.144 -11.127 1.00 92.69 175 ILE A C 1
ATOM 1325 O O . ILE A 1 175 ? 8.919 2.531 -10.075 1.00 92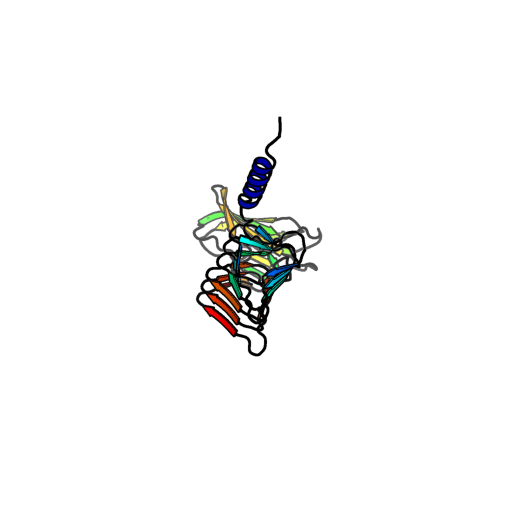.69 175 ILE A O 1
ATOM 1329 N N . ASP A 1 176 ? 8.110 3.568 -11.918 1.00 91.56 176 ASP A N 1
ATOM 1330 C CA . ASP A 1 176 ? 6.691 3.275 -11.713 1.00 91.56 176 ASP A CA 1
ATOM 1331 C C . ASP A 1 176 ? 6.356 1.882 -12.249 1.00 91.56 176 ASP A C 1
ATOM 1333 O O . ASP A 1 176 ? 6.015 0.960 -11.518 1.00 91.56 176 ASP A O 1
ATOM 1337 N N . SER A 1 177 ? 6.551 1.703 -13.551 1.00 94.12 177 SER A N 1
ATOM 1338 C CA . SER A 1 177 ? 6.132 0.504 -14.264 1.00 94.12 177 SER A CA 1
ATOM 1339 C C . SER A 1 177 ? 7.034 0.246 -15.465 1.00 94.12 177 SER A C 1
ATOM 1341 O O . SER A 1 177 ? 7.747 1.131 -15.955 1.00 94.12 177 SER A O 1
ATOM 1343 N N . ILE A 1 178 ? 7.006 -0.985 -15.973 1.00 97.19 178 ILE A N 1
ATOM 1344 C CA . ILE A 1 178 ? 7.684 -1.352 -17.218 1.00 97.19 178 ILE A CA 1
ATOM 1345 C C . ILE A 1 178 ? 6.669 -1.982 -18.148 1.00 97.19 178 ILE A C 1
ATOM 1347 O O . ILE A 1 178 ? 5.952 -2.909 -17.784 1.00 97.19 178 ILE A O 1
ATOM 1351 N N . GLN A 1 179 ? 6.630 -1.485 -19.378 1.00 97.75 179 GLN A N 1
ATOM 1352 C CA . GLN A 1 179 ? 5.695 -1.944 -20.388 1.00 97.75 179 GLN A CA 1
ATOM 1353 C C . GLN A 1 179 ? 6.416 -2.592 -21.562 1.00 97.75 179 GLN A C 1
ATOM 1355 O O . GLN A 1 179 ? 7.484 -2.143 -21.980 1.00 97.75 179 GLN A O 1
ATOM 1360 N N . ALA A 1 180 ? 5.795 -3.613 -22.140 1.00 97.06 180 ALA A N 1
ATOM 1361 C CA . ALA A 1 180 ? 6.154 -4.153 -23.440 1.00 97.06 180 ALA A CA 1
ATOM 1362 C C . ALA A 1 180 ? 5.032 -3.881 -24.443 1.00 97.06 180 ALA A C 1
ATOM 1364 O O . ALA A 1 180 ? 3.866 -4.161 -24.177 1.00 97.06 180 ALA A O 1
ATOM 1365 N N . PHE A 1 181 ? 5.406 -3.362 -25.607 1.00 96.25 181 PHE A N 1
ATOM 1366 C CA . PHE A 1 181 ? 4.545 -3.167 -26.766 1.00 96.25 181 PHE A CA 1
ATOM 1367 C C . PHE A 1 181 ? 4.954 -4.201 -27.812 1.00 96.25 181 PHE A C 1
ATOM 1369 O O . PHE A 1 181 ? 6.066 -4.117 -28.344 1.00 96.25 181 PHE A O 1
ATOM 1376 N N . ASP A 1 182 ? 4.094 -5.180 -28.090 1.00 92.19 182 ASP A N 1
ATOM 1377 C CA . ASP A 1 182 ? 4.364 -6.184 -29.127 1.00 92.19 182 ASP A CA 1
ATOM 1378 C C . ASP A 1 182 ? 4.186 -5.608 -30.548 1.00 92.19 182 ASP A C 1
ATOM 1380 O O . ASP A 1 182 ? 3.736 -4.470 -30.732 1.00 92.19 182 ASP A O 1
ATOM 1384 N N . SER A 1 183 ? 4.512 -6.387 -31.586 1.00 88.94 183 SER A N 1
ATOM 1385 C CA . SER A 1 183 ? 4.357 -5.926 -32.976 1.00 88.94 183 SER A CA 1
ATOM 1386 C C . SER A 1 183 ? 2.900 -5.684 -33.399 1.00 88.94 183 SER A C 1
ATOM 1388 O O . SER A 1 183 ? 2.655 -5.007 -34.402 1.00 88.94 183 SER A O 1
ATOM 1390 N N . ASN A 1 184 ? 1.929 -6.196 -32.636 1.00 88.25 184 ASN A N 1
ATOM 1391 C CA . ASN A 1 184 ? 0.497 -6.001 -32.855 1.00 88.25 184 ASN A CA 1
ATOM 1392 C C . ASN A 1 184 ? -0.058 -4.785 -32.090 1.00 88.25 184 ASN A C 1
ATOM 1394 O O . ASN A 1 184 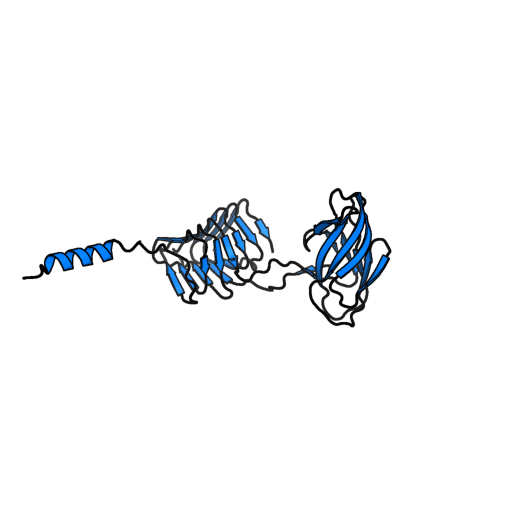? -1.226 -4.434 -32.275 1.00 88.25 184 ASN A O 1
ATOM 1398 N N . GLY A 1 185 ? 0.760 -4.132 -31.260 1.00 86.19 185 GLY A N 1
ATOM 1399 C CA . GLY A 1 185 ? 0.369 -3.011 -30.410 1.00 86.19 185 GLY A CA 1
ATOM 1400 C C . GLY A 1 185 ? -0.340 -3.417 -29.114 1.00 86.19 185 GLY A C 1
ATOM 1401 O O . GLY A 1 185 ? -0.955 -2.559 -28.480 1.00 86.19 185 GLY A O 1
ATOM 1402 N N . VAL A 1 186 ? -0.283 -4.693 -28.719 1.00 93.50 186 VAL A N 1
ATOM 1403 C CA . VAL A 1 186 ? -0.715 -5.151 -27.392 1.00 93.50 186 VAL A CA 1
ATOM 1404 C C . VAL A 1 186 ? 0.286 -4.650 -26.357 1.00 93.50 186 VAL A C 1
ATOM 1406 O O . VAL A 1 186 ? 1.497 -4.739 -26.559 1.00 93.50 186 VAL A O 1
ATOM 1409 N N . ILE A 1 187 ? -0.240 -4.119 -25.253 1.00 95.56 187 ILE A N 1
ATOM 1410 C CA . ILE A 1 187 ? 0.547 -3.586 -24.144 1.00 95.56 187 ILE A CA 1
ATOM 1411 C C . ILE A 1 187 ? 0.479 -4.574 -22.986 1.00 95.56 187 ILE A C 1
ATOM 1413 O O . ILE A 1 187 ? -0.609 -4.935 -22.535 1.00 95.56 187 ILE A O 1
ATOM 1417 N N . TYR A 1 188 ? 1.647 -4.978 -22.510 1.00 95.56 188 TYR A N 1
ATOM 1418 C CA . TYR A 1 188 ? 1.834 -5.733 -21.280 1.00 95.56 188 TYR A CA 1
ATOM 1419 C C . TYR A 1 188 ? 2.460 -4.787 -20.265 1.00 95.56 188 TYR A C 1
ATOM 1421 O O . TYR A 1 188 ? 3.472 -4.170 -20.584 1.00 95.56 188 TYR A O 1
ATOM 1429 N N . THR A 1 189 ? 1.879 -4.671 -19.078 1.00 95.88 189 THR A N 1
ATOM 1430 C CA . THR A 1 189 ? 2.412 -3.843 -17.989 1.00 95.88 189 THR A CA 1
ATOM 1431 C C . THR A 1 189 ? 2.891 -4.761 -16.881 1.00 95.88 189 THR A C 1
ATOM 1433 O O . THR A 1 189 ? 2.221 -5.749 -16.589 1.00 95.88 189 THR A O 1
ATOM 1436 N N . LEU A 1 190 ? 4.051 -4.436 -16.326 1.00 95.00 190 LEU A N 1
ATOM 1437 C CA . LEU A 1 190 ? 4.514 -4.923 -15.040 1.00 95.00 190 LEU A CA 1
ATOM 1438 C C . LEU A 1 190 ? 4.557 -3.733 -14.080 1.00 95.00 190 LEU A C 1
ATOM 1440 O O . LEU A 1 190 ? 5.085 -2.677 -14.458 1.00 95.00 190 LEU A O 1
ATOM 1444 N N . ASP A 1 191 ? 4.023 -3.916 -12.881 1.00 91.50 191 ASP A N 1
ATOM 1445 C CA . ASP A 1 191 ? 4.132 -2.973 -11.766 1.00 91.50 191 ASP A CA 1
ATOM 1446 C C . ASP A 1 191 ? 5.474 -3.154 -11.031 1.00 91.50 191 ASP A C 1
ATOM 1448 O O . ASP A 1 191 ? 6.206 -4.125 -11.263 1.00 91.50 191 ASP A O 1
ATOM 1452 N N . ALA A 1 192 ? 5.844 -2.202 -10.165 1.00 90.12 192 ALA A N 1
ATOM 1453 C CA . ALA A 1 192 ? 7.186 -2.139 -9.580 1.00 90.12 192 ALA A CA 1
ATOM 1454 C C . ALA A 1 192 ? 7.633 -3.388 -8.799 1.00 90.12 192 ALA A C 1
ATOM 1456 O O . ALA A 1 192 ? 8.835 -3.655 -8.704 1.00 90.12 192 ALA A O 1
ATOM 1457 N N . ASP A 1 193 ? 6.693 -4.155 -8.253 1.00 86.56 193 ASP A N 1
ATOM 145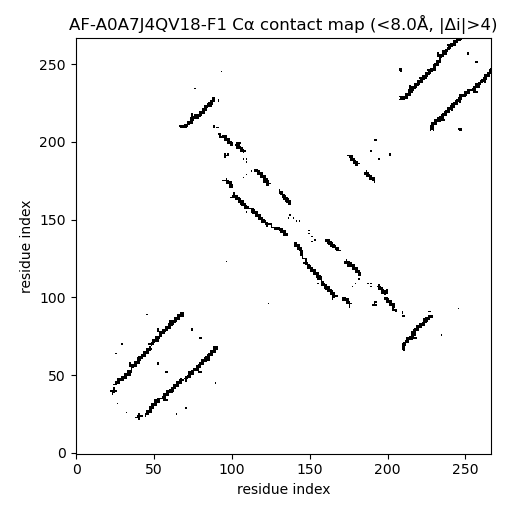8 C CA . ASP A 1 193 ? 6.908 -5.396 -7.508 1.00 86.56 193 ASP A CA 1
ATOM 1459 C C . ASP A 1 193 ? 6.854 -6.671 -8.367 1.00 86.56 193 ASP A C 1
ATOM 1461 O O . ASP A 1 193 ? 7.169 -7.758 -7.878 1.00 86.56 193 ASP A O 1
ATOM 1465 N N . GLU A 1 194 ? 6.539 -6.563 -9.658 1.00 91.56 194 GLU A N 1
ATOM 1466 C CA . GLU A 1 194 ? 6.374 -7.715 -10.553 1.00 91.56 194 GLU A CA 1
ATOM 1467 C C . GLU A 1 194 ? 7.670 -8.142 -11.271 1.00 91.56 194 GLU A C 1
ATOM 1469 O O . GLU A 1 194 ? 7.659 -9.013 -12.148 1.00 91.56 194 GLU A O 1
ATOM 1474 N N . TRP A 1 195 ? 8.822 -7.577 -10.896 1.00 92.81 195 TRP A N 1
ATOM 1475 C CA . TRP A 1 195 ? 10.128 -7.966 -11.435 1.00 92.81 195 TRP A CA 1
ATOM 1476 C C . TRP A 1 195 ? 11.173 -8.268 -10.366 1.00 92.81 195 TRP A C 1
ATOM 1478 O O . TRP A 1 195 ? 11.173 -7.761 -9.245 1.00 92.81 195 TR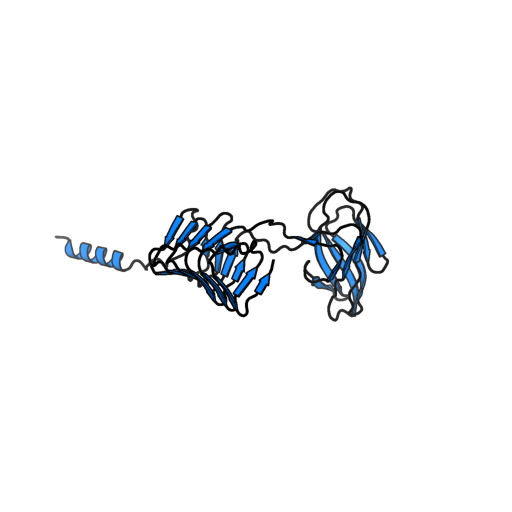P A O 1
ATOM 1488 N N . ILE A 1 196 ? 12.152 -9.083 -10.754 1.00 93.88 196 ILE A N 1
ATOM 1489 C CA . ILE A 1 196 ? 13.315 -9.361 -9.913 1.00 93.88 196 ILE A CA 1
ATOM 1490 C C . ILE A 1 196 ? 14.259 -8.162 -9.979 1.00 93.88 196 ILE A C 1
ATOM 1492 O O . ILE A 1 196 ? 14.508 -7.614 -11.053 1.00 93.88 196 ILE A O 1
ATOM 1496 N N . HIS A 1 197 ? 14.829 -7.771 -8.842 1.00 94.50 197 HIS A N 1
ATOM 1497 C CA . HIS A 1 197 ? 15.812 -6.698 -8.785 1.00 94.50 197 HIS A CA 1
ATOM 1498 C C . HIS A 1 197 ? 16.980 -7.024 -7.855 1.00 94.50 197 HIS A C 1
ATOM 1500 O O . HIS A 1 197 ? 16.907 -7.866 -6.960 1.00 94.50 197 HIS A O 1
ATOM 1506 N N . SER A 1 198 ? 18.079 -6.307 -8.059 1.00 95.62 198 SER A N 1
ATOM 1507 C CA . SER A 1 198 ? 19.214 -6.259 -7.147 1.00 95.62 198 SER A CA 1
ATOM 1508 C C . SER A 1 198 ? 19.622 -4.809 -6.927 1.00 95.62 198 SER A C 1
ATOM 1510 O O . SER A 1 198 ? 19.623 -4.009 -7.863 1.00 95.62 198 SER A O 1
ATOM 1512 N N . ASN A 1 199 ? 19.948 -4.462 -5.679 1.00 92.75 199 ASN A N 1
ATOM 1513 C CA . ASN A 1 199 ? 20.347 -3.105 -5.290 1.00 92.75 199 ASN A CA 1
ATOM 1514 C C . ASN A 1 199 ? 19.303 -2.015 -5.630 1.00 92.75 199 ASN A C 1
ATOM 1516 O O . ASN A 1 199 ? 19.653 -0.849 -5.714 1.00 92.75 199 ASN A O 1
ATOM 1520 N N . GLY A 1 200 ? 18.044 -2.383 -5.870 1.00 90.69 200 GLY A N 1
ATOM 1521 C CA . GLY A 1 200 ? 16.893 -1.469 -5.880 1.00 90.69 200 GLY A CA 1
ATOM 1522 C C . GLY A 1 200 ? 16.128 -1.588 -4.564 1.00 90.69 200 GLY A C 1
ATOM 1523 O O . GLY A 1 200 ? 16.332 -2.562 -3.835 1.00 90.69 200 GLY A O 1
ATOM 1524 N N . VAL A 1 201 ? 15.267 -0.626 -4.251 1.00 88.38 201 VAL A N 1
ATOM 1525 C CA . VAL A 1 201 ? 14.419 -0.658 -3.052 1.00 88.38 201 VAL A CA 1
ATOM 1526 C C . VAL A 1 201 ? 12.993 -0.309 -3.451 1.00 88.38 201 VAL A C 1
ATOM 1528 O O . VAL A 1 201 ? 12.770 0.747 -4.032 1.00 88.38 201 VAL A O 1
ATOM 1531 N N . LEU A 1 202 ? 12.038 -1.177 -3.123 1.00 87.25 202 LEU A N 1
ATOM 1532 C CA . LEU A 1 202 ? 10.619 -0.857 -3.255 1.00 87.25 202 LEU A CA 1
ATOM 1533 C C . LEU A 1 202 ? 10.223 0.205 -2.224 1.00 87.25 202 LEU A C 1
ATOM 1535 O O . LEU A 1 202 ? 10.654 0.164 -1.066 1.00 87.25 202 LEU A O 1
ATOM 1539 N N . LYS A 1 203 ? 9.444 1.182 -2.675 1.00 80.56 203 LYS A N 1
ATOM 1540 C CA . LYS A 1 203 ? 8.963 2.342 -1.931 1.00 80.56 203 LYS A CA 1
ATOM 1541 C C . LYS A 1 203 ? 7.496 2.575 -2.269 1.00 80.56 203 LYS A C 1
ATOM 1543 O O . LYS A 1 203 ? 7.071 2.309 -3.381 1.00 80.56 203 LYS A O 1
ATOM 1548 N N . THR A 1 204 ? 6.771 3.149 -1.329 1.00 74.31 204 THR A N 1
ATOM 1549 C CA . THR A 1 204 ? 5.475 3.798 -1.549 1.00 74.31 204 THR A CA 1
ATOM 1550 C C . THR A 1 204 ? 5.643 5.287 -1.225 1.00 74.31 204 THR A C 1
ATOM 1552 O O . THR A 1 204 ? 6.552 5.653 -0.465 1.00 74.31 204 THR A O 1
ATOM 1555 N N . GLU A 1 205 ? 4.832 6.158 -1.833 1.00 66.06 205 GLU A N 1
ATOM 1556 C CA . GLU A 1 2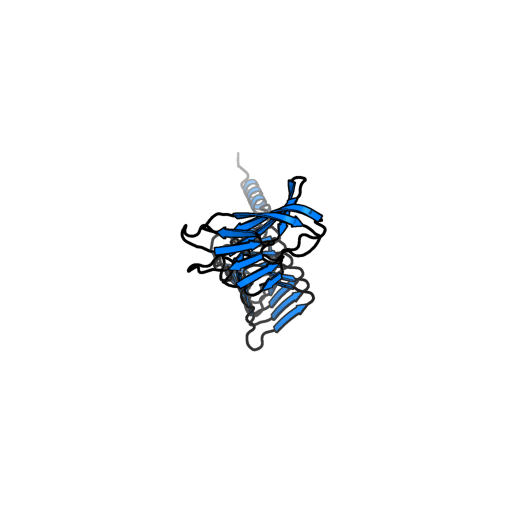05 ? 4.819 7.589 -1.491 1.00 66.06 205 GLU A CA 1
ATOM 1557 C C . GLU A 1 205 ? 4.307 7.852 -0.068 1.00 66.06 205 GLU A C 1
ATOM 1559 O O . GLU A 1 205 ? 4.739 8.816 0.573 1.00 66.06 205 GLU A O 1
ATOM 1564 N N . GLU A 1 206 ? 3.462 6.967 0.460 1.00 61.78 206 GLU A N 1
ATOM 1565 C CA . GLU A 1 206 ? 2.874 7.097 1.787 1.00 61.78 206 GLU A CA 1
ATOM 1566 C C . GLU A 1 206 ? 3.766 6.393 2.818 1.00 61.78 206 GLU A C 1
ATOM 1568 O O . GLU A 1 206 ? 3.770 5.176 2.990 1.00 61.78 206 GLU A O 1
ATOM 1573 N N . THR A 1 207 ? 4.595 7.169 3.519 1.00 56.09 207 THR A N 1
ATOM 1574 C CA . THR A 1 207 ? 5.608 6.632 4.447 1.00 56.09 207 THR A CA 1
ATOM 1575 C C . THR A 1 207 ? 5.060 6.203 5.817 1.00 56.09 207 THR A C 1
ATOM 1577 O O . THR A 1 207 ? 5.823 6.122 6.783 1.00 56.09 207 THR A O 1
ATOM 1580 N N . GLY A 1 208 ? 3.757 5.966 5.951 1.00 68.25 208 GLY A N 1
ATOM 1581 C CA . GLY A 1 208 ? 3.142 5.609 7.226 1.00 68.25 208 GLY A CA 1
ATOM 1582 C C . GLY A 1 208 ? 1.704 5.140 7.075 1.00 68.25 208 GLY A C 1
ATOM 1583 O O . GLY A 1 208 ? 1.108 5.271 6.014 1.00 68.25 208 GLY A O 1
ATOM 1584 N N . ALA A 1 209 ? 1.153 4.595 8.154 1.00 80.44 209 ALA A N 1
ATOM 1585 C CA . ALA A 1 209 ? -0.269 4.311 8.201 1.00 80.44 209 ALA A CA 1
ATOM 1586 C C . ALA A 1 209 ? -1.083 5.605 8.104 1.00 80.44 209 ALA A C 1
ATOM 1588 O O . ALA A 1 209 ? -0.765 6.594 8.770 1.00 80.44 209 ALA A O 1
ATOM 1589 N N . ALA A 1 210 ? -2.160 5.561 7.330 1.00 87.94 210 ALA A N 1
ATOM 1590 C CA . ALA A 1 210 ? -3.115 6.651 7.229 1.00 87.94 210 ALA A CA 1
ATOM 1591 C C . ALA A 1 210 ? -4.027 6.719 8.459 1.00 87.94 210 ALA A C 1
ATOM 1593 O O . ALA A 1 210 ? -4.398 7.806 8.889 1.00 87.94 210 ALA A O 1
ATOM 1594 N N . PHE A 1 211 ? -4.357 5.580 9.072 1.00 92.75 211 PHE A N 1
ATOM 1595 C CA . PHE A 1 211 ? -5.217 5.523 10.257 1.00 92.75 211 PHE A CA 1
ATOM 1596 C C . PHE A 1 211 ? -4.711 4.507 11.281 1.00 92.75 211 PHE A C 1
ATOM 1598 O O . PHE A 1 211 ? -3.853 3.674 10.990 1.00 92.75 211 PHE A O 1
ATOM 1605 N N . THR A 1 212 ? -5.227 4.583 12.508 1.00 95.25 212 THR A N 1
ATOM 1606 C CA . THR A 1 212 ? -4.776 3.732 13.622 1.00 95.25 212 THR A CA 1
ATOM 1607 C C . THR A 1 212 ? -5.884 2.810 14.121 1.00 95.25 212 THR A C 1
ATOM 1609 O O . THR A 1 212 ? -7.030 3.232 14.276 1.00 95.25 212 THR A O 1
ATOM 1612 N N . ILE A 1 213 ? -5.529 1.567 14.449 1.00 97.12 213 ILE A N 1
ATOM 1613 C CA . ILE A 1 213 ? -6.372 0.613 15.170 1.00 97.12 213 ILE A CA 1
ATOM 1614 C C . ILE A 1 213 ? -5.693 0.257 16.499 1.00 97.12 213 ILE A C 1
ATOM 1616 O O . ILE A 1 213 ? -4.661 -0.413 16.530 1.00 97.12 213 ILE A O 1
ATOM 1620 N N . ASN A 1 214 ? -6.295 0.679 17.609 1.00 97.62 214 ASN A N 1
ATOM 1621 C CA . ASN A 1 214 ? -5.849 0.358 18.963 1.00 97.62 214 ASN A CA 1
ATOM 1622 C C . ASN A 1 214 ? -6.732 -0.743 19.551 1.00 97.62 214 ASN A C 1
ATOM 1624 O O . ASN A 1 214 ? -7.934 -0.546 19.728 1.00 97.62 214 ASN A O 1
ATOM 1628 N N . VAL A 1 215 ? -6.142 -1.891 19.879 1.00 97.88 215 VAL A N 1
ATOM 1629 C CA . VAL A 1 215 ? -6.874 -3.077 20.339 1.00 97.88 215 VAL A CA 1
ATOM 1630 C C . VAL A 1 215 ? -6.515 -3.393 21.788 1.00 97.88 215 VAL A C 1
ATOM 1632 O O . VAL A 1 215 ? -5.525 -4.065 22.050 1.00 97.88 215 VAL A O 1
ATOM 1635 N N . GLU A 1 216 ? -7.313 -2.927 22.744 1.00 97.81 216 GLU A N 1
ATOM 1636 C CA . GLU A 1 216 ? -7.266 -3.359 24.153 1.00 97.81 216 GLU A CA 1
ATOM 1637 C C . GLU A 1 216 ? -8.229 -4.529 24.425 1.00 97.81 216 GLU A C 1
ATOM 1639 O O . GLU A 1 216 ? -7.967 -5.348 25.302 1.00 97.81 216 GLU A O 1
ATOM 1644 N N . GLY A 1 217 ? -9.325 -4.620 23.664 1.00 97.75 217 GLY A N 1
ATOM 1645 C CA . GLY A 1 217 ? -10.272 -5.740 23.665 1.00 97.75 217 GLY A CA 1
ATOM 1646 C C . GLY A 1 217 ? -9.958 -6.787 22.593 1.00 97.75 217 GLY A C 1
ATOM 1647 O O . GLY A 1 217 ? -8.857 -7.337 22.552 1.00 97.75 217 GLY A O 1
ATOM 1648 N N . GLU A 1 218 ? -10.933 -7.074 21.727 1.00 98.25 218 GLU A N 1
ATOM 1649 C CA . GLU A 1 218 ? -10.822 -8.093 20.676 1.00 98.25 218 GLU A CA 1
ATOM 1650 C C . GLU A 1 218 ? -11.013 -7.509 19.266 1.00 98.25 218 GLU A C 1
ATOM 1652 O O . GLU A 1 218 ? -12.007 -6.845 18.978 1.00 98.25 218 GLU A O 1
ATOM 1657 N N . LEU A 1 219 ? -10.070 -7.797 18.370 1.00 98.19 219 LEU A N 1
ATOM 1658 C CA . LEU A 1 219 ? -10.177 -7.592 16.928 1.00 98.19 219 LEU A CA 1
ATOM 1659 C C . LEU A 1 219 ? -10.211 -8.959 16.243 1.00 98.19 219 LEU A C 1
ATOM 1661 O O . LEU A 1 219 ? -9.256 -9.725 16.355 1.00 98.19 219 LEU A O 1
ATOM 1665 N N . ASN A 1 220 ? -11.275 -9.239 15.498 1.00 98.06 220 ASN A N 1
ATOM 1666 C CA . ASN A 1 220 ? -11.450 -10.466 14.731 1.00 98.06 220 ASN A CA 1
ATOM 1667 C C . ASN A 1 220 ? -11.711 -10.117 13.263 1.00 98.06 220 ASN A C 1
ATOM 1669 O O . ASN A 1 220 ? -12.788 -9.641 12.916 1.00 98.06 220 ASN A O 1
ATOM 1673 N N . SER A 1 221 ? -10.732 -10.354 12.397 1.00 97.06 221 SER A N 1
ATOM 1674 C CA . SER A 1 221 ? -10.887 -10.249 10.948 1.00 97.06 221 SER A CA 1
ATOM 1675 C C . SER A 1 221 ? -11.077 -11.645 10.365 1.00 97.06 221 SER A C 1
ATOM 1677 O O . SER A 1 221 ? -10.229 -12.513 10.569 1.00 97.06 221 SER A O 1
ATOM 1679 N N . ILE A 1 222 ? -12.193 -11.864 9.668 1.00 96.44 222 ILE A N 1
ATOM 1680 C CA . ILE A 1 222 ? -12.586 -13.160 9.107 1.00 96.44 222 ILE A CA 1
ATOM 1681 C C . ILE A 1 222 ? -12.851 -12.962 7.616 1.00 96.44 222 ILE A C 1
ATOM 1683 O O . ILE A 1 222 ? -13.919 -12.501 7.219 1.00 96.44 222 ILE A O 1
ATOM 1687 N N . GLY A 1 223 ? -11.867 -13.280 6.777 1.00 94.06 223 GLY A N 1
ATOM 1688 C CA . GLY A 1 223 ? -11.943 -13.000 5.342 1.00 94.06 223 GLY A CA 1
ATOM 1689 C C . GLY A 1 223 ? -11.790 -11.519 4.987 1.00 94.06 223 GLY A C 1
ATOM 1690 O O . GLY A 1 223 ? -12.027 -11.152 3.838 1.00 94.06 223 GLY A O 1
ATOM 1691 N N . GLY A 1 224 ? -11.439 -10.673 5.960 1.00 94.69 224 GLY A N 1
ATOM 1692 C CA . GLY A 1 224 ? -11.400 -9.227 5.785 1.00 94.69 224 GLY A CA 1
ATOM 1693 C C . GLY A 1 224 ? -10.091 -8.710 5.191 1.00 94.69 224 GLY A C 1
ATOM 1694 O O . GLY A 1 224 ? -9.042 -9.351 5.294 1.00 94.69 224 GLY A O 1
ATOM 1695 N N . THR A 1 225 ? -10.140 -7.507 4.621 1.00 94.06 225 THR A N 1
ATOM 1696 C CA . THR A 1 225 ? -8.951 -6.777 4.154 1.00 94.06 225 THR A CA 1
ATOM 1697 C C . THR A 1 225 ? -8.756 -5.516 4.980 1.00 94.06 225 THR A C 1
ATOM 1699 O O . THR A 1 225 ? -9.704 -4.765 5.190 1.00 94.06 225 THR A O 1
ATOM 1702 N N . ILE A 1 226 ? -7.534 -5.281 5.456 1.00 93.94 226 ILE A N 1
ATOM 1703 C CA . ILE A 1 226 ? -7.144 -4.028 6.106 1.00 93.94 226 ILE A CA 1
ATOM 1704 C C . ILE A 1 226 ? -5.998 -3.424 5.310 1.00 93.94 226 ILE A C 1
ATOM 1706 O O . ILE A 1 226 ? -4.979 -4.094 5.118 1.00 93.94 226 ILE A O 1
ATOM 1710 N N . SER A 1 227 ? -6.145 -2.174 4.870 1.00 90.25 227 SER A N 1
ATOM 1711 C CA . SER A 1 227 ? -5.085 -1.491 4.128 1.00 90.25 227 SER A CA 1
ATOM 1712 C C . SER A 1 227 ? -4.746 -0.107 4.675 1.00 90.25 227 SER A C 1
ATOM 1714 O O . SER A 1 227 ? -5.638 0.685 4.955 1.00 90.25 227 SER A O 1
ATOM 1716 N N . GLY A 1 228 ? -3.452 0.182 4.865 1.00 88.38 228 GLY A N 1
ATOM 1717 C CA . GLY A 1 228 ? -2.978 1.495 5.335 1.00 88.38 228 GLY A CA 1
ATOM 1718 C C . GLY A 1 228 ? -3.152 1.769 6.838 1.00 88.38 228 GLY A C 1
ATOM 1719 O O . GLY A 1 228 ? -3.151 2.930 7.242 1.00 88.38 228 GLY A O 1
ATOM 1720 N N . ALA A 1 229 ? -3.312 0.733 7.670 1.00 91.25 229 ALA A N 1
ATOM 1721 C CA . ALA A 1 229 ? -3.531 0.865 9.117 1.00 91.25 229 ALA A CA 1
ATOM 1722 C C . ALA A 1 229 ? -2.254 0.671 9.955 1.00 91.25 229 ALA A C 1
ATOM 1724 O O . ALA A 1 229 ? -1.444 -0.206 9.661 1.00 91.25 229 ALA A O 1
ATOM 1725 N N . ASP A 1 230 ? -2.110 1.406 11.058 1.00 91.81 230 ASP A N 1
ATOM 1726 C CA . ASP A 1 230 ? -1.185 1.080 12.153 1.00 91.81 230 ASP A CA 1
ATOM 1727 C C . ASP A 1 230 ? -1.959 0.307 13.216 1.00 91.81 230 ASP A C 1
ATOM 1729 O O . ASP A 1 230 ? -2.928 0.822 13.777 1.00 91.81 230 ASP A O 1
ATOM 1733 N N . ILE A 1 231 ? -1.577 -0.947 13.460 1.00 94.06 231 ILE A N 1
ATOM 1734 C CA . ILE A 1 231 ? -2.310 -1.845 14.354 1.00 94.06 231 ILE A CA 1
ATOM 1735 C C . ILE A 1 231 ? -1.491 -2.066 15.624 1.00 94.06 231 ILE A C 1
ATOM 1737 O O . ILE A 1 231 ? -0.468 -2.752 15.616 1.00 94.06 231 ILE A O 1
ATOM 1741 N N . SER A 1 232 ? -1.993 -1.539 16.739 1.00 95.25 232 SER A N 1
ATOM 1742 C CA . SER A 1 232 ? -1.430 -1.731 18.075 1.00 95.25 232 SER A CA 1
ATOM 1743 C C . SER A 1 232 ? -2.304 -2.692 18.874 1.00 95.25 232 SER A C 1
ATOM 1745 O O . SER A 1 232 ? -3.429 -2.366 19.255 1.00 95.25 232 SER A O 1
ATOM 1747 N N . CYS A 1 233 ? -1.787 -3.888 19.134 1.00 95.81 233 CYS A N 1
ATOM 1748 C CA . CYS A 1 233 ? -2.486 -4.951 19.836 1.00 95.81 233 CYS A CA 1
ATOM 1749 C C . CYS A 1 233 ? -2.002 -5.082 21.287 1.00 95.81 233 CYS A C 1
ATOM 1751 O O . CYS A 1 233 ? -0.880 -5.516 21.550 1.00 95.81 233 CYS A O 1
ATOM 1753 N N . SER A 1 234 ? -2.870 -4.728 22.231 1.00 96.44 234 SER A N 1
ATOM 1754 C CA . SER A 1 234 ? -2.722 -4.947 23.679 1.00 96.44 234 SER A CA 1
ATOM 1755 C C . SER A 1 234 ? -3.630 -6.065 24.207 1.00 96.44 234 SER A C 1
ATOM 1757 O O . SER A 1 234 ? -3.317 -6.663 25.232 1.00 96.44 234 SER A O 1
ATOM 1759 N N . GLY A 1 235 ? -4.737 -6.340 23.514 1.00 95.38 235 GLY A N 1
ATOM 1760 C CA . GLY A 1 235 ? -5.665 -7.435 23.777 1.00 95.38 235 GLY A CA 1
ATOM 1761 C C . GLY A 1 235 ? -5.455 -8.608 22.817 1.00 95.38 235 GLY A C 1
ATOM 1762 O O . GLY A 1 235 ? -4.349 -9.143 22.706 1.00 95.38 235 GLY A O 1
ATOM 1763 N N . SER A 1 236 ? -6.518 -9.024 22.127 1.00 96.69 236 SER A N 1
ATOM 1764 C CA . SER A 1 236 ? -6.488 -10.126 21.157 1.00 96.69 236 SER A CA 1
ATOM 1765 C C . SER A 1 236 ? -6.743 -9.625 19.739 1.00 96.69 236 SER A C 1
ATOM 1767 O O . SER A 1 236 ? -7.792 -9.050 19.469 1.00 96.69 236 SER A O 1
ATOM 1769 N N . CYS A 1 237 ? -5.819 -9.902 18.822 1.00 97.38 237 CYS A N 1
ATOM 1770 C CA . CYS A 1 237 ? -5.981 -9.672 17.391 1.00 97.38 237 CYS A CA 1
ATOM 1771 C C . CYS A 1 237 ? -5.934 -11.012 16.654 1.00 97.38 237 CYS A C 1
ATOM 1773 O O . CYS A 1 237 ? -4.931 -11.726 16.715 1.00 97.38 237 CYS A O 1
ATOM 1775 N N . SER A 1 238 ? -7.011 -11.356 15.955 1.00 97.38 238 SER A N 1
ATOM 1776 C CA . SER A 1 238 ? -7.145 -12.582 15.173 1.00 97.38 238 SER A CA 1
ATOM 1777 C C . SER A 1 238 ? -7.455 -12.256 13.716 1.00 97.38 238 SER A C 1
ATOM 1779 O O . SER A 1 238 ? -8.351 -11.463 13.428 1.00 97.38 238 SER A O 1
ATOM 1781 N N . PHE A 1 239 ? -6.705 -12.871 12.807 1.00 96.62 239 PHE A N 1
ATOM 1782 C CA . PHE A 1 239 ? -6.840 -12.711 11.364 1.00 96.62 239 PHE A CA 1
ATOM 1783 C C . PHE A 1 239 ? -6.935 -14.092 10.713 1.00 96.62 239 PHE A C 1
ATOM 1785 O O . PHE A 1 239 ? -5.925 -14.794 10.585 1.00 96.62 239 PHE A O 1
ATOM 1792 N N . GLU A 1 240 ? -8.135 -14.473 10.285 1.00 97.25 240 GLU A N 1
ATOM 1793 C CA . GLU A 1 240 ? -8.429 -15.744 9.623 1.00 97.25 240 GLU A CA 1
ATOM 1794 C C . GLU A 1 240 ? -8.796 -15.495 8.159 1.00 97.25 240 GLU A C 1
ATOM 1796 O O . GLU A 1 240 ? -9.796 -14.842 7.867 1.00 97.25 240 GLU A O 1
ATOM 1801 N N . ASN A 1 241 ? -8.009 -16.044 7.230 1.00 96.06 241 ASN A N 1
ATOM 1802 C CA . ASN A 1 241 ? -8.202 -15.857 5.788 1.00 96.06 241 ASN A CA 1
ATOM 1803 C C . ASN A 1 241 ? -8.240 -14.370 5.372 1.00 96.06 241 ASN A C 1
ATOM 1805 O O . ASN A 1 241 ? -8.928 -13.997 4.424 1.00 96.06 241 ASN A O 1
ATOM 1809 N N . SER A 1 242 ? -7.514 -13.521 6.098 1.00 95.31 242 SER A N 1
ATOM 1810 C CA . SER A 1 242 ? -7.526 -12.068 5.931 1.00 95.31 242 SER A CA 1
ATOM 1811 C C . SER A 1 242 ? -6.281 -11.566 5.210 1.00 95.31 242 SER A C 1
ATOM 1813 O O . SER A 1 242 ? -5.233 -12.219 5.200 1.00 95.31 242 SER A O 1
ATOM 1815 N N . THR A 1 243 ? -6.382 -10.367 4.642 1.00 91.75 243 THR A N 1
ATOM 1816 C CA . THR A 1 243 ? -5.258 -9.678 3.997 1.00 91.75 243 THR A CA 1
ATOM 1817 C C . THR A 1 243 ? -4.959 -8.376 4.721 1.00 91.75 243 THR A C 1
ATOM 1819 O O . THR A 1 243 ? -5.835 -7.534 4.893 1.00 91.75 243 THR A O 1
ATOM 1822 N N . LEU A 1 244 ? -3.710 -8.194 5.134 1.00 90.12 244 LEU A N 1
ATOM 1823 C CA . LEU A 1 244 ? -3.203 -6.929 5.648 1.00 90.12 244 LEU A CA 1
ATOM 1824 C C . LEU A 1 244 ? -2.234 -6.389 4.604 1.00 90.12 244 LEU A C 1
ATOM 1826 O O . LEU A 1 244 ? -1.267 -7.069 4.274 1.00 90.12 244 LEU A O 1
ATOM 1830 N N . SER A 1 245 ? -2.513 -5.216 4.045 1.00 84.94 245 SER A N 1
ATOM 1831 C CA . SER A 1 245 ? -1.668 -4.592 3.020 1.00 84.94 245 SER A CA 1
ATOM 1832 C C . SER A 1 245 ? -1.244 -3.205 3.461 1.00 84.94 245 SER A C 1
ATOM 1834 O O . SER A 1 245 ? -2.069 -2.445 3.955 1.00 84.94 245 SER A O 1
ATOM 1836 N N . TRP A 1 246 ? 0.026 -2.848 3.291 1.00 75.94 246 TRP A N 1
ATOM 1837 C CA . TRP A 1 246 ? 0.514 -1.497 3.605 1.00 75.94 246 TRP A CA 1
ATOM 1838 C C . TRP A 1 246 ? 0.219 -1.054 5.041 1.00 75.94 246 TRP A C 1
ATOM 1840 O O . TRP A 1 246 ? 0.123 0.134 5.340 1.00 75.94 246 TRP A O 1
ATOM 1850 N N . SER A 1 247 ? 0.033 -2.012 5.949 1.00 69.69 247 SER A N 1
ATOM 1851 C CA . SER A 1 247 ? -0.082 -1.707 7.364 1.00 69.69 247 SER A CA 1
ATOM 1852 C C . SER A 1 247 ? 1.292 -1.297 7.887 1.00 69.69 247 SER A C 1
ATOM 1854 O O . SER A 1 247 ? 2.292 -1.951 7.571 1.00 69.69 247 SER A O 1
ATOM 1856 N N . ALA A 1 248 ? 1.351 -0.269 8.736 1.00 66.94 248 ALA A N 1
ATOM 1857 C CA . ALA A 1 248 ? 2.540 -0.038 9.553 1.00 66.94 248 ALA A CA 1
ATOM 1858 C C . ALA A 1 248 ? 2.813 -1.286 10.431 1.00 66.94 248 ALA A C 1
ATOM 1860 O O . ALA A 1 248 ? 1.942 -2.159 10.539 1.00 66.94 248 ALA A O 1
ATOM 1861 N N . PRO A 1 249 ? 4.018 -1.447 11.020 1.00 72.69 249 PRO A N 1
ATOM 1862 C CA . PRO A 1 249 ? 4.340 -2.649 11.785 1.00 72.69 249 PRO A CA 1
ATOM 1863 C C . PRO A 1 249 ? 3.244 -2.973 12.805 1.00 72.69 249 PRO A C 1
ATOM 1865 O O . PRO A 1 249 ? 2.909 -2.124 13.622 1.00 72.69 249 PRO A O 1
ATOM 1868 N N . ILE A 1 250 ? 2.723 -4.204 12.799 1.00 84.88 250 ILE A N 1
ATOM 1869 C CA . ILE A 1 250 ? 1.773 -4.639 13.830 1.00 84.88 250 ILE A CA 1
ATOM 1870 C C . ILE A 1 250 ? 2.529 -4.700 15.156 1.00 84.88 250 ILE A C 1
ATOM 1872 O O . ILE A 1 250 ? 3.414 -5.542 15.341 1.00 84.88 250 ILE A O 1
ATOM 1876 N N . ASN A 1 251 ? 2.195 -3.806 16.080 1.00 88.12 251 ASN A N 1
ATOM 1877 C CA . ASN A 1 251 ? 2.828 -3.762 17.386 1.00 88.12 251 ASN A CA 1
ATOM 1878 C C . ASN A 1 251 ? 2.047 -4.636 18.369 1.00 88.12 251 ASN A C 1
ATOM 1880 O O . ASN A 1 251 ? 0.881 -4.375 18.642 1.00 88.12 251 ASN A O 1
ATOM 1884 N N . VAL A 1 252 ? 2.685 -5.671 18.914 1.00 91.50 252 VAL A N 1
ATOM 1885 C CA . VAL A 1 252 ? 2.068 -6.588 19.883 1.00 91.50 252 VAL A CA 1
ATOM 1886 C C . VAL A 1 252 ? 2.685 -6.333 21.255 1.00 91.50 252 VAL A C 1
ATOM 1888 O O . VAL A 1 252 ? 3.873 -6.590 21.466 1.00 91.50 252 VAL A O 1
ATOM 1891 N N . ASN A 1 253 ? 1.885 -5.810 22.183 1.00 89.31 253 ASN A N 1
ATOM 1892 C CA . ASN A 1 253 ? 2.325 -5.453 23.529 1.00 89.31 253 ASN A CA 1
ATOM 1893 C C . ASN A 1 253 ? 2.453 -6.687 24.443 1.00 89.31 253 ASN A C 1
ATOM 1895 O O . ASN A 1 253 ? 1.965 -7.776 24.140 1.00 89.31 253 ASN A O 1
ATOM 1899 N N . ASP A 1 254 ? 3.135 -6.524 25.580 1.00 88.81 254 ASP A N 1
ATOM 1900 C CA . ASP A 1 254 ? 3.348 -7.616 26.538 1.00 88.81 254 ASP A CA 1
ATOM 1901 C C . ASP A 1 254 ? 2.011 -8.179 27.047 1.00 88.81 254 ASP A C 1
ATOM 1903 O O . ASP A 1 254 ? 1.150 -7.439 27.519 1.00 88.81 254 ASP A O 1
ATOM 1907 N N . GLY A 1 255 ? 1.842 -9.498 26.942 1.00 84.94 255 GLY A N 1
ATOM 1908 C CA . GLY A 1 255 ? 0.609 -10.196 27.314 1.00 84.94 255 GLY A CA 1
ATOM 1909 C C . GLY A 1 255 ? -0.503 -10.212 26.256 1.00 84.94 255 GLY A C 1
ATOM 1910 O O . GLY A 1 255 ? -1.489 -10.915 26.471 1.00 84.94 255 GLY A O 1
ATOM 1911 N N . ALA A 1 256 ? -0.342 -9.518 25.125 1.00 92.69 256 ALA A N 1
ATOM 1912 C CA . ALA A 1 256 ? -1.293 -9.553 24.015 1.00 92.69 256 ALA A CA 1
ATOM 1913 C C . ALA A 1 256 ? -1.194 -10.858 23.197 1.00 92.69 256 ALA A C 1
ATOM 1915 O O . ALA A 1 256 ? -0.183 -11.569 23.230 1.00 92.69 256 ALA A O 1
ATOM 1916 N N . MET A 1 257 ? -2.243 -11.164 22.429 1.00 92.81 257 MET A N 1
ATOM 1917 C CA . MET A 1 257 ? -2.281 -12.291 21.492 1.00 92.81 257 MET A CA 1
ATOM 1918 C C . MET A 1 257 ? -2.440 -11.786 20.057 1.00 92.81 257 MET A C 1
ATOM 1920 O O . MET A 1 257 ? -3.383 -11.064 19.752 1.00 92.81 257 MET A O 1
ATOM 1924 N N . LEU A 1 258 ? -1.557 -12.242 19.167 1.00 93.81 258 LEU A N 1
ATOM 1925 C CA . LEU A 1 258 ? -1.728 -12.143 17.719 1.00 93.81 258 LEU A CA 1
ATOM 1926 C C . LEU A 1 258 ? -1.876 -13.553 17.138 1.00 93.81 258 LEU A C 1
ATOM 1928 O O . LEU A 1 258 ? -0.973 -14.381 17.284 1.00 93.81 258 LEU A O 1
ATOM 1932 N N . ALA A 1 259 ? -3.000 -13.820 16.478 1.00 94.81 259 ALA A N 1
ATOM 1933 C CA . ALA A 1 259 ? -3.268 -15.060 15.760 1.00 94.81 259 ALA A CA 1
ATOM 1934 C C . ALA A 1 259 ? -3.444 -14.773 14.264 1.00 94.81 259 ALA A C 1
ATOM 1936 O O . ALA A 1 259 ? -4.250 -13.932 13.878 1.00 94.81 259 ALA A O 1
ATOM 1937 N N . MET A 1 260 ? -2.690 -15.488 13.428 1.00 92.56 260 MET A N 1
ATOM 1938 C CA . MET A 1 260 ? -2.732 -15.378 11.968 1.00 92.56 260 MET A CA 1
ATOM 1939 C C . MET A 1 260 ? -2.947 -16.779 11.389 1.00 92.56 260 MET A C 1
ATOM 1941 O O . MET A 1 260 ? -2.080 -17.642 11.543 1.00 92.56 260 MET A O 1
ATOM 1945 N N . GLU A 1 261 ? -4.075 -17.016 10.725 1.00 93.69 261 GLU A N 1
ATOM 1946 C CA . GLU A 1 261 ? -4.418 -18.310 10.127 1.00 93.69 261 GLU A CA 1
ATOM 1947 C C . GLU A 1 261 ? -4.801 -18.135 8.660 1.00 93.69 261 GLU A C 1
ATOM 1949 O O . GLU A 1 261 ? -5.759 -17.445 8.337 1.00 93.69 261 GLU A O 1
ATOM 1954 N N . THR A 1 262 ? -4.055 -18.776 7.755 1.00 92.50 262 THR A N 1
ATOM 1955 C CA . THR A 1 262 ? -4.309 -18.704 6.301 1.00 92.50 262 THR A CA 1
ATOM 1956 C C . THR A 1 262 ? -4.378 -17.259 5.765 1.00 92.50 262 THR A C 1
ATOM 1958 O O . THR A 1 262 ? -5.073 -16.980 4.798 1.00 92.50 262 THR A O 1
ATOM 1961 N N . SER A 1 263 ? -3.649 -16.337 6.395 1.00 91.12 263 SER A N 1
ATOM 1962 C CA . SER A 1 263 ? -3.706 -14.895 6.124 1.00 91.12 263 SER A CA 1
ATOM 1963 C C . SER A 1 263 ? -2.427 -14.394 5.445 1.00 91.12 263 SER A C 1
ATOM 1965 O O . SER A 1 263 ? -1.370 -15.023 5.552 1.00 91.12 263 SER A O 1
ATOM 1967 N N . ILE A 1 264 ? -2.520 -13.253 4.761 1.00 85.75 264 ILE A N 1
ATOM 1968 C CA . ILE A 1 264 ? -1.418 -12.620 4.020 1.00 85.75 264 ILE A CA 1
ATOM 1969 C C . ILE A 1 264 ? -1.082 -11.268 4.660 1.00 85.75 264 ILE A C 1
ATOM 1971 O O . ILE A 1 264 ? -1.983 -10.493 4.975 1.00 85.75 264 ILE A O 1
ATOM 1975 N N . ILE A 1 265 ? 0.213 -10.986 4.841 1.00 84.06 265 ILE A N 1
ATOM 1976 C CA . ILE A 1 265 ? 0.723 -9.652 5.188 1.00 84.06 265 ILE A CA 1
ATOM 1977 C C . ILE A 1 265 ? 1.604 -9.178 4.033 1.00 84.06 265 ILE A C 1
ATOM 1979 O O . ILE A 1 265 ? 2.643 -9.786 3.769 1.00 84.06 265 ILE A O 1
ATOM 1983 N N . ASN A 1 266 ? 1.187 -8.091 3.393 1.00 74.75 266 ASN A N 1
ATOM 1984 C CA . ASN A 1 266 ? 1.927 -7.362 2.372 1.00 74.75 266 ASN A CA 1
ATOM 1985 C C . ASN A 1 266 ? 2.357 -6.017 2.968 1.00 74.75 266 ASN A C 1
ATOM 1987 O O . ASN A 1 266 ? 1.536 -5.312 3.558 1.00 74.75 266 ASN A O 1
ATOM 1991 N N . GLY A 1 267 ? 3.630 -5.664 2.835 1.00 62.47 267 GLY A N 1
ATOM 1992 C CA . GLY A 1 267 ? 4.174 -4.387 3.302 1.00 62.47 267 GLY A CA 1
ATOM 1993 C C . GLY A 1 267 ? 5.164 -3.810 2.315 1.00 62.47 267 GLY A C 1
ATOM 1994 O O . GLY A 1 267 ? 5.425 -4.486 1.295 1.00 62.47 267 GLY A O 1
#

Radius of gyration: 26.48 Å; Cα contacts (8 Å, |Δi|>4): 731; chains: 1; bounding box: 94×40×60 Å

pLDDT: mean 87.79, std 13.62, range [46.19, 98.62]

Solvent-accessible surface area (backbone atoms only — not comparable to full-atom values): 13685 Å² total; per-residue (Å²): 134,83,78,63,64,67,60,56,53,54,54,56,55,51,56,68,74,62,56,74,78,77,74,56,64,67,56,68,77,61,49,76,49,74,36,66,45,80,45,53,26,65,60,69,41,46,32,27,29,34,38,37,26,32,58,66,5,31,43,33,34,59,16,46,34,32,32,34,72,75,19,37,41,36,24,34,57,64,6,35,39,39,31,53,26,34,45,29,32,62,77,64,65,87,54,44,24,27,38,53,40,71,67,14,38,37,32,51,56,58,85,80,38,68,44,56,29,40,38,35,44,32,41,46,75,94,53,64,84,77,40,49,42,37,38,32,46,91,88,47,74,46,73,45,42,52,61,64,57,50,80,39,84,42,76,43,68,55,52,63,46,63,36,37,34,36,66,67,70,94,66,93,43,31,34,32,34,41,34,39,32,43,80,86,67,53,75,47,79,37,54,43,81,67,40,54,68,41,71,52,43,83,42,54,87,66,90,56,41,38,25,40,38,41,26,44,13,35,38,39,28,50,54,12,39,40,29,18,35,28,38,40,30,50,19,40,37,38,28,38,51,16,40,38,33,50,39,34,79,74,42,73,41,92,91,33,46,84,46,78,42,86,48,48,81,45,115

Secondary structure (DSSP, 8-state):
----HHHHHHHHHHHHTTSPPPPP---EEEEEEEE-SEEEE-S-EEEEEEEEE-TT-EEEE-S-EEEPTT-EEEE-TT-EEEESSEEEESS----EEEEE-TT-EEE---TT--SEEEEEEEEES---TT-EEEEEETTEEEEESS-SEEEEEEE--SS---EEEEEE-SS-EEEEEEEEE-TT--EEEEETTSSEEES-EEEES--S-SEEEEESSEEEEES-EEESEEEEESSEEEEES-EEESPPP-EE-TT-EEEEES-EEE-

Mean predicted aligned error: 11.4 Å